Protein AF-A0A523S193-F1 (afdb_monomer)

Mean predicted aligned error: 14.22 Å

pLDDT: mean 71.28, std 22.74, range [23.67, 96.0]

Sequence (282 aa):
MEHDDAASRKSGSVEFESSCHGIPKDYIKRLSMLDVRAEGGNDIVIDEKSSVDTDSRPLLRVSVYGGKKKEVFESIERHIGVSEEAELYHTWVNVSAMKRLAFLFEGGVESAGGIIEIVCMFAVLVLLLALFAFWQLVIAIIVLIVMALFSGGAALKYLRGTFLSVPLDSVDLKAVAQLTKEQVTAGRFVNVAIDNAEKNIGPIALASSKATRLFKTGIHIALLTATLFLVLEVAFRFLAAQWAFDAMILLVFGWAFFFGIALMDGGVVLRYQLSKKLSNQT

Secondary structure (DSSP, 8-state):
------------PPP-----TT--HHHHHHTTS------SSS--------------PPEEEEEEES--HHHHHHHHHHHT---TT-EEEEESS-HHHHHHHHHHHHHHHTT--SHHHHHHHHHHHHHHHHHHHHIIIIIHHHHHHHHHHHHTTGGGGGG-EEEEEEEGGGS-HHHHHHHHHHHHHTT-EEEEEETT------HHHHHHHHHHHHHHHHHHHHHHHHHHHHHHHHHHHHHHSS----HHHHHHHHHHHHHHHHHHHHHHHHHHHHHHHHHTT-

Structure (mmCIF, N/CA/C/O backbone):
data_AF-A0A523S193-F1
#
_entry.id   AF-A0A523S193-F1
#
loop_
_atom_site.group_PDB
_atom_site.id
_atom_site.type_symbol
_atom_site.label_atom_id
_atom_site.label_alt_id
_atom_site.label_comp_id
_atom_site.label_asym_id
_atom_site.label_entity_id
_atom_site.label_seq_id
_atom_site.pdbx_PDB_ins_code
_atom_site.Cartn_x
_atom_site.Cartn_y
_atom_site.Cartn_z
_atom_site.occupancy
_atom_site.B_iso_or_equiv
_atom_site.auth_seq_id
_atom_site.auth_comp_id
_atom_site.auth_asym_id
_atom_site.auth_atom_id
_atom_site.pdbx_PDB_model_num
ATOM 1 N N . MET A 1 1 ? 12.856 -47.107 43.952 1.00 34.62 1 MET A N 1
ATOM 2 C CA . MET A 1 1 ? 14.208 -46.986 43.386 1.00 34.62 1 MET A CA 1
ATOM 3 C C . MET A 1 1 ? 13.994 -46.710 41.912 1.00 34.62 1 MET A C 1
ATOM 5 O O . MET A 1 1 ? 13.469 -47.585 41.241 1.00 34.62 1 MET A O 1
ATOM 9 N N . GLU A 1 2 ? 13.973 -45.438 41.498 1.00 28.05 2 GLU A N 1
ATOM 10 C CA . GLU A 1 2 ? 15.187 -44.682 41.081 1.00 28.05 2 GLU A CA 1
ATOM 11 C C . GLU A 1 2 ? 15.915 -45.465 39.972 1.00 28.05 2 GLU A C 1
ATOM 13 O O . GLU A 1 2 ? 16.247 -46.625 40.186 1.00 28.05 2 GLU A O 1
ATOM 18 N N . HIS A 1 3 ? 16.147 -44.966 38.758 1.00 29.36 3 HIS A N 1
ATOM 19 C CA . HIS A 1 3 ? 16.594 -43.632 38.361 1.00 29.36 3 HIS A CA 1
ATOM 20 C C . HIS A 1 3 ? 16.422 -43.437 36.834 1.00 29.36 3 HIS A C 1
ATOM 22 O O . HIS A 1 3 ? 16.586 -44.384 36.069 1.00 29.36 3 HIS A O 1
ATOM 28 N N . ASP A 1 4 ? 16.077 -42.207 36.456 1.00 29.27 4 ASP A N 1
ATOM 29 C CA . ASP A 1 4 ? 16.548 -41.344 35.357 1.00 29.27 4 ASP A CA 1
ATOM 30 C C . ASP A 1 4 ? 17.357 -41.834 34.125 1.00 29.27 4 ASP A C 1
ATOM 32 O O . ASP A 1 4 ? 18.303 -42.613 34.197 1.00 29.27 4 ASP A O 1
ATOM 36 N N . ASP A 1 5 ? 17.022 -41.130 33.031 1.00 32.41 5 ASP A N 1
ATOM 37 C CA . ASP A 1 5 ? 17.884 -40.467 32.035 1.00 32.41 5 ASP A CA 1
ATOM 38 C C . ASP A 1 5 ? 18.210 -41.071 30.644 1.00 32.41 5 ASP A C 1
ATOM 40 O O . ASP A 1 5 ? 19.027 -41.964 30.453 1.00 32.41 5 ASP A O 1
ATOM 44 N N . ALA A 1 6 ? 17.651 -40.350 29.657 1.00 28.92 6 ALA A N 1
ATOM 45 C CA . ALA A 1 6 ? 18.328 -39.698 28.528 1.00 28.92 6 ALA A CA 1
ATOM 46 C C . ALA A 1 6 ? 18.495 -40.400 27.156 1.00 28.92 6 ALA A C 1
ATOM 48 O O . ALA A 1 6 ? 19.238 -41.352 26.961 1.00 28.92 6 ALA A O 1
ATOM 49 N N . ALA A 1 7 ? 17.922 -39.690 26.168 1.00 28.92 7 ALA A N 1
ATOM 50 C CA . ALA A 1 7 ? 18.448 -39.390 24.829 1.00 28.92 7 ALA A CA 1
ATOM 51 C C . ALA A 1 7 ? 18.481 -40.489 23.743 1.00 28.92 7 ALA A C 1
ATOM 53 O O . ALA A 1 7 ? 19.288 -41.406 23.764 1.00 28.92 7 ALA A O 1
ATOM 54 N N . SER A 1 8 ? 17.769 -40.259 22.631 1.00 28.08 8 SER A N 1
ATOM 55 C CA . SER A 1 8 ? 18.388 -39.696 21.414 1.00 28.08 8 SER A CA 1
ATOM 56 C C . SER A 1 8 ? 17.402 -39.611 20.237 1.00 28.08 8 SER A C 1
ATOM 58 O O . SER A 1 8 ? 16.470 -40.394 20.088 1.00 28.08 8 SER A O 1
ATOM 60 N N . ARG A 1 9 ? 17.639 -38.593 19.411 1.00 26.50 9 ARG A N 1
ATOM 61 C CA . ARG A 1 9 ? 16.871 -38.087 18.269 1.00 26.50 9 ARG A CA 1
ATOM 62 C C . ARG A 1 9 ? 16.926 -39.022 17.055 1.00 26.50 9 ARG A C 1
ATOM 64 O O . ARG A 1 9 ? 17.962 -39.626 16.808 1.00 26.50 9 ARG A O 1
ATOM 71 N N . LYS A 1 10 ? 15.905 -38.944 16.192 1.00 27.25 10 LYS A N 1
ATOM 72 C CA . LYS A 1 10 ? 16.061 -38.839 14.722 1.00 27.25 10 LYS A CA 1
ATOM 73 C C . LYS A 1 10 ? 14.775 -38.274 14.100 1.00 27.25 10 LYS A C 1
ATOM 75 O O . LYS A 1 10 ? 13.876 -39.005 13.709 1.00 27.25 10 LYS A O 1
ATOM 80 N N . SER A 1 11 ? 14.700 -36.943 14.048 1.00 27.03 11 SER A N 1
ATOM 81 C CA . SER A 1 11 ? 13.805 -36.217 13.143 1.00 27.03 11 SER A CA 1
ATOM 82 C C . SER A 1 11 ? 14.542 -36.074 11.814 1.00 27.03 11 SER A C 1
ATOM 84 O O . SER A 1 11 ? 15.623 -35.487 11.774 1.00 27.03 11 SER A O 1
ATOM 86 N N . GLY A 1 12 ? 14.009 -36.689 10.760 1.00 24.31 12 GLY A N 1
ATOM 87 C CA . GLY A 1 12 ? 14.510 -36.532 9.401 1.00 24.31 12 GLY A CA 1
ATOM 88 C C . GLY A 1 12 ? 14.032 -35.204 8.828 1.00 24.31 12 GLY A C 1
ATOM 89 O O . GLY A 1 12 ? 12.859 -35.060 8.495 1.00 24.31 12 GLY A O 1
ATOM 90 N N . SER A 1 13 ? 14.938 -34.236 8.713 1.00 26.22 13 SER A N 1
ATOM 91 C CA . SER A 1 13 ? 14.739 -33.036 7.906 1.00 26.22 13 SER A CA 1
ATOM 92 C C . SER A 1 13 ? 15.082 -33.350 6.452 1.00 26.22 13 SER A C 1
ATOM 94 O O . SER A 1 13 ? 16.221 -33.694 6.142 1.00 26.22 13 SER A O 1
ATOM 96 N N . VAL A 1 14 ? 14.088 -33.230 5.576 1.00 26.81 14 VAL A N 1
ATOM 97 C CA . VAL A 1 14 ? 14.254 -33.235 4.120 1.00 26.81 14 VAL A CA 1
ATOM 98 C C . VAL A 1 14 ? 14.981 -31.948 3.721 1.00 26.81 14 VAL A C 1
ATOM 100 O O . VAL A 1 14 ? 14.470 -30.852 3.949 1.00 26.81 14 VAL A O 1
ATOM 103 N N . GLU A 1 15 ? 16.180 -32.081 3.157 1.00 25.17 15 GLU A N 1
ATOM 104 C CA . GLU A 1 15 ? 16.911 -30.984 2.522 1.00 25.17 15 GLU A CA 1
ATOM 105 C C . GLU A 1 15 ? 16.245 -30.624 1.188 1.00 25.17 15 GLU A C 1
ATOM 107 O O . GLU A 1 15 ? 16.171 -31.438 0.271 1.00 25.17 15 GLU A O 1
ATOM 112 N N . PHE A 1 16 ? 15.762 -29.385 1.076 1.00 26.67 16 PHE A N 1
ATOM 113 C CA . PHE A 1 16 ? 15.512 -28.739 -0.209 1.00 26.67 16 PHE A CA 1
ATOM 114 C C . PHE A 1 16 ? 16.778 -27.959 -0.583 1.00 26.67 16 PHE A C 1
ATOM 116 O O . PHE A 1 16 ? 17.042 -26.879 -0.046 1.00 26.67 16 PHE A O 1
ATOM 123 N N . GLU A 1 17 ? 17.578 -28.514 -1.493 1.00 24.36 17 GLU A N 1
ATOM 124 C CA . GLU A 1 17 ? 18.637 -27.776 -2.178 1.00 24.36 17 GLU A CA 1
ATOM 125 C C . GLU A 1 17 ? 18.007 -26.743 -3.123 1.00 24.36 17 GLU A C 1
ATOM 127 O O . GLU A 1 17 ? 17.528 -27.056 -4.209 1.00 24.36 17 GLU A O 1
ATOM 132 N N . SER A 1 18 ? 18.014 -25.479 -2.700 1.00 30.05 18 SER A N 1
ATOM 133 C CA . SER A 1 18 ? 17.870 -24.327 -3.589 1.00 30.05 18 SER A CA 1
ATOM 134 C C . SER A 1 18 ? 19.266 -23.777 -3.858 1.00 30.05 18 SER A C 1
ATOM 136 O O . SER A 1 18 ? 19.832 -23.048 -3.041 1.00 30.05 18 SER A O 1
ATOM 138 N N . SER A 1 19 ? 19.813 -24.149 -5.012 1.00 25.73 19 SER A N 1
ATOM 139 C CA . SER A 1 19 ? 21.067 -23.643 -5.563 1.00 25.73 19 SER A CA 1
ATOM 140 C C . SER A 1 19 ? 20.970 -22.142 -5.873 1.00 25.73 19 SER A C 1
ATOM 142 O O . SER A 1 19 ? 20.662 -21.742 -6.992 1.00 25.73 19 SER A O 1
ATOM 144 N N . CYS A 1 20 ? 21.282 -21.310 -4.879 1.00 28.81 20 CYS A N 1
ATOM 145 C CA . CYS A 1 20 ? 21.776 -19.949 -5.071 1.00 28.81 20 CYS A CA 1
ATOM 146 C C . CYS A 1 20 ? 23.191 -19.901 -4.487 1.00 28.81 20 CYS A C 1
ATOM 148 O O . CYS A 1 20 ? 23.378 -19.745 -3.280 1.00 28.81 20 CYS A O 1
ATOM 150 N N . HIS A 1 21 ? 24.196 -20.100 -5.339 1.00 29.50 21 HIS A N 1
ATOM 151 C CA . HIS A 1 21 ? 25.590 -19.878 -4.976 1.00 29.50 21 HIS A CA 1
ATOM 152 C C . HIS A 1 21 ? 25.809 -18.403 -4.615 1.00 29.50 21 HIS A C 1
ATOM 154 O O . HIS A 1 21 ? 25.519 -17.521 -5.418 1.00 29.50 21 HIS A O 1
ATOM 160 N N . GLY A 1 22 ? 26.345 -18.154 -3.416 1.00 33.47 22 GLY A N 1
ATOM 161 C CA . GLY A 1 22 ? 27.041 -16.903 -3.098 1.00 33.47 22 GLY A CA 1
ATOM 162 C C . GLY A 1 22 ? 26.554 -16.094 -1.895 1.00 33.47 22 GLY A C 1
ATOM 163 O O . GLY A 1 22 ? 27.242 -15.150 -1.532 1.00 33.47 22 GLY A O 1
ATOM 164 N N . ILE A 1 23 ? 25.441 -16.435 -1.234 1.00 34.81 23 ILE A N 1
ATOM 165 C CA . ILE A 1 23 ? 25.028 -15.730 -0.004 1.00 34.81 23 ILE A CA 1
ATOM 166 C C . ILE A 1 23 ? 25.260 -16.653 1.201 1.00 34.81 23 ILE A C 1
ATOM 168 O O . ILE A 1 23 ? 24.613 -17.702 1.280 1.00 34.81 23 ILE A O 1
ATOM 172 N N . PRO A 1 24 ? 26.160 -16.309 2.145 1.00 34.09 24 PRO A N 1
ATOM 173 C CA . PRO A 1 24 ? 26.334 -17.078 3.373 1.00 34.09 24 PRO A CA 1
ATOM 174 C C . PRO A 1 24 ? 24.986 -17.224 4.088 1.00 34.09 24 PRO A C 1
ATOM 176 O O . PRO A 1 24 ? 24.277 -16.237 4.284 1.00 34.09 24 PRO A O 1
ATOM 179 N N . LYS A 1 25 ? 24.611 -18.442 4.503 1.00 34.28 25 LYS A N 1
ATOM 180 C CA . LYS A 1 25 ? 23.336 -18.691 5.212 1.00 34.28 25 LYS A CA 1
ATOM 181 C C . LYS A 1 25 ? 23.195 -17.833 6.486 1.00 34.28 25 LYS A C 1
ATOM 183 O O . LYS A 1 25 ? 22.079 -17.490 6.875 1.00 34.28 25 LYS A O 1
ATOM 188 N N . ASP A 1 26 ? 24.315 -17.398 7.063 1.00 37.72 26 ASP A N 1
ATOM 189 C CA . ASP A 1 26 ? 24.371 -16.480 8.205 1.00 37.72 26 ASP A CA 1
ATOM 190 C C . ASP A 1 26 ? 23.947 -15.040 7.869 1.00 37.72 26 ASP A C 1
ATOM 192 O O . ASP A 1 26 ? 23.417 -14.340 8.732 1.00 37.72 26 ASP A O 1
ATOM 196 N N . TYR A 1 27 ? 24.089 -14.605 6.613 1.00 35.22 27 TYR A N 1
ATOM 197 C CA . TYR A 1 27 ? 23.687 -13.269 6.158 1.00 35.22 27 TYR A CA 1
ATOM 198 C C . TYR A 1 27 ? 22.159 -13.129 6.090 1.00 35.22 27 TYR A C 1
ATOM 200 O O . TYR A 1 27 ? 21.601 -12.130 6.538 1.00 35.22 27 TYR A O 1
ATOM 208 N N . ILE A 1 28 ? 21.458 -14.168 5.619 1.00 36.84 28 ILE A N 1
ATOM 209 C CA . ILE A 1 28 ? 19.982 -14.207 5.593 1.00 36.84 28 ILE A CA 1
ATOM 210 C C . ILE A 1 28 ? 19.411 -14.257 7.017 1.00 36.84 28 ILE A C 1
ATOM 212 O O . ILE A 1 28 ? 18.377 -13.649 7.293 1.00 36.84 28 ILE A O 1
ATOM 216 N N . LYS A 1 29 ? 20.113 -14.917 7.946 1.00 30.77 29 LYS A N 1
ATOM 217 C CA . LYS A 1 29 ? 19.724 -14.966 9.360 1.00 30.77 29 LYS A CA 1
ATOM 218 C C . LYS A 1 29 ? 19.912 -13.605 10.048 1.00 30.77 29 LYS A C 1
ATOM 220 O O . LYS A 1 29 ? 18.989 -13.151 10.721 1.00 30.77 29 LYS A O 1
ATOM 225 N N . ARG A 1 30 ? 21.021 -12.895 9.789 1.00 35.91 30 ARG A N 1
ATOM 226 C CA . ARG A 1 30 ? 21.251 -11.512 10.267 1.00 35.91 30 ARG A CA 1
ATOM 227 C C . ARG A 1 30 ? 20.256 -10.497 9.688 1.00 35.91 30 ARG A C 1
ATOM 229 O O . ARG A 1 30 ? 19.792 -9.627 10.416 1.00 35.91 30 ARG A O 1
ATOM 236 N N . LEU A 1 31 ? 19.841 -10.664 8.429 1.00 33.44 31 LEU A N 1
ATOM 237 C CA . LEU A 1 31 ? 18.823 -9.830 7.761 1.00 33.44 31 LEU A CA 1
ATOM 238 C C . LEU A 1 31 ? 17.428 -9.892 8.413 1.00 33.44 31 LEU A C 1
ATOM 240 O O . LEU A 1 31 ? 16.591 -9.031 8.147 1.00 33.44 31 LEU A O 1
ATOM 244 N N . SER A 1 32 ? 17.169 -10.903 9.247 1.00 35.09 32 SER A N 1
ATOM 245 C CA . SER A 1 32 ? 15.909 -11.063 9.983 1.00 35.09 32 SER A CA 1
ATOM 246 C C . SER A 1 32 ? 15.965 -10.588 11.442 1.00 35.09 32 SER A C 1
ATOM 248 O O . SER A 1 32 ? 14.942 -10.636 12.116 1.00 35.09 32 SER A O 1
ATOM 250 N N . MET A 1 33 ? 17.133 -10.140 11.923 1.00 31.94 33 MET A N 1
ATOM 251 C CA . MET A 1 33 ? 17.433 -9.960 13.354 1.00 31.94 33 MET A CA 1
ATOM 252 C C . MET A 1 33 ? 17.774 -8.523 13.783 1.00 31.94 33 MET A C 1
ATOM 254 O O . MET A 1 33 ? 18.133 -8.322 14.936 1.00 31.94 33 MET A O 1
ATOM 258 N N . LEU A 1 34 ? 17.685 -7.523 12.902 1.00 32.28 34 LEU A N 1
ATOM 259 C CA . LEU A 1 34 ? 18.120 -6.158 13.222 1.00 32.28 34 LEU A CA 1
ATOM 260 C C . LEU A 1 34 ? 16.981 -5.150 13.049 1.00 32.28 34 LEU A C 1
ATOM 262 O O . LEU A 1 34 ? 16.603 -4.814 11.922 1.00 32.28 34 LEU A O 1
ATOM 266 N N . ASP A 1 35 ? 16.467 -4.655 14.178 1.00 30.39 35 ASP A N 1
ATOM 267 C CA . ASP A 1 35 ? 15.692 -3.418 14.233 1.00 30.39 35 ASP A CA 1
ATOM 268 C C . ASP A 1 35 ? 16.635 -2.239 14.500 1.00 30.39 35 ASP A C 1
ATOM 270 O O . ASP A 1 35 ? 17.550 -2.316 15.316 1.00 30.39 35 ASP A O 1
ATOM 274 N N . VAL A 1 36 ? 16.451 -1.155 13.746 1.00 34.16 36 VAL A N 1
ATOM 275 C CA . VAL A 1 36 ? 17.284 0.056 13.840 1.00 34.16 36 VAL A CA 1
ATOM 276 C C . VAL A 1 36 ? 16.374 1.274 13.861 1.00 34.16 36 VAL A C 1
ATOM 278 O O . VAL A 1 36 ? 15.605 1.521 12.920 1.00 34.16 36 VAL A O 1
ATOM 281 N N . ARG A 1 37 ? 16.476 2.018 14.959 1.00 29.34 37 ARG A N 1
ATOM 282 C CA . ARG A 1 37 ? 15.767 3.257 15.279 1.00 29.34 37 ARG A CA 1
ATOM 283 C C . ARG A 1 37 ? 16.360 4.420 14.479 1.00 29.34 37 ARG A C 1
ATOM 285 O O . ARG A 1 37 ? 17.572 4.573 14.410 1.00 29.34 37 ARG A O 1
ATOM 292 N N . ALA A 1 38 ? 15.503 5.240 13.873 1.00 24.56 38 ALA A N 1
ATOM 293 C CA . ALA A 1 38 ? 15.895 6.528 13.307 1.00 24.56 38 ALA A CA 1
ATOM 294 C C . ALA A 1 38 ? 15.475 7.617 14.298 1.00 24.56 38 ALA A C 1
ATOM 296 O O . ALA A 1 38 ? 14.291 7.956 14.374 1.00 24.56 38 ALA A O 1
ATOM 297 N N . GLU A 1 39 ? 16.418 8.120 15.092 1.00 26.17 39 GLU A N 1
ATOM 298 C CA . GLU A 1 39 ? 16.194 9.329 15.882 1.00 26.17 39 GLU A CA 1
ATOM 299 C C . GLU A 1 39 ? 16.388 10.562 14.998 1.00 26.17 39 GLU A C 1
ATOM 301 O O . GLU A 1 39 ? 17.269 10.616 14.144 1.00 26.17 39 GLU A O 1
ATOM 306 N N . GLY A 1 40 ? 15.493 11.538 15.147 1.00 32.31 40 GLY A N 1
ATOM 307 C CA . GLY A 1 40 ? 15.578 12.795 14.420 1.00 32.31 40 GLY A CA 1
ATOM 308 C C . GLY A 1 40 ? 16.783 13.605 14.890 1.00 32.31 40 GLY A C 1
ATOM 309 O O . GLY A 1 40 ? 16.856 13.982 16.052 1.00 32.31 40 GLY A O 1
ATOM 310 N N . GLY A 1 41 ? 17.688 13.901 13.966 1.00 24.33 41 GLY A N 1
ATOM 311 C CA . GLY A 1 41 ? 18.919 14.651 14.202 1.00 24.33 41 GLY A CA 1
ATOM 312 C C . GLY A 1 41 ? 19.963 14.163 13.207 1.00 24.33 41 GLY A C 1
ATOM 313 O O . GLY A 1 41 ? 19.998 12.981 12.898 1.00 24.33 41 GLY A O 1
ATOM 314 N N . ASN A 1 42 ? 20.737 15.064 12.616 1.00 30.58 42 ASN A N 1
ATOM 315 C CA . ASN A 1 42 ? 21.513 14.806 11.401 1.00 30.58 42 ASN A CA 1
ATOM 316 C C . ASN A 1 42 ? 22.803 13.984 11.619 1.00 30.58 42 ASN A C 1
ATOM 318 O O . ASN A 1 42 ? 23.755 14.173 10.872 1.00 30.58 42 ASN A O 1
ATOM 322 N N . ASP A 1 43 ? 22.818 13.066 12.588 1.00 23.69 43 ASP A N 1
ATOM 323 C CA . ASP A 1 43 ? 23.975 12.247 12.948 1.00 23.69 43 ASP A CA 1
ATOM 324 C C . ASP A 1 43 ? 23.551 10.778 13.111 1.00 23.69 43 ASP A C 1
ATOM 326 O O . ASP A 1 43 ? 22.774 10.423 13.998 1.00 23.69 43 ASP A O 1
ATOM 330 N N . ILE A 1 44 ? 24.061 9.904 12.236 1.00 29.44 44 ILE A N 1
ATOM 331 C CA . ILE A 1 44 ? 23.965 8.449 12.403 1.00 29.44 44 ILE A CA 1
ATOM 332 C C . ILE A 1 44 ? 25.082 8.051 13.368 1.00 29.44 44 ILE A C 1
ATOM 334 O O . ILE A 1 44 ? 26.223 7.844 12.958 1.00 29.44 44 ILE A O 1
ATOM 338 N N . VAL A 1 45 ? 24.761 7.968 14.657 1.00 23.67 45 VAL A N 1
ATOM 339 C CA . VAL A 1 45 ? 25.620 7.304 15.641 1.00 23.67 45 VAL A CA 1
ATOM 340 C C . VAL A 1 45 ? 25.218 5.832 15.670 1.00 23.67 45 VAL A C 1
ATOM 342 O O . VAL A 1 45 ? 24.111 5.491 16.082 1.00 23.67 45 VAL A O 1
ATOM 345 N N . ILE A 1 46 ? 26.104 4.961 15.185 1.00 30.53 46 ILE A N 1
ATOM 346 C CA . ILE A 1 46 ? 25.986 3.511 15.360 1.00 30.53 46 ILE A CA 1
ATOM 347 C C . ILE A 1 46 ? 26.396 3.228 16.805 1.00 30.53 46 ILE A C 1
ATOM 349 O O . ILE A 1 46 ? 27.582 3.109 17.105 1.00 30.53 46 ILE A O 1
ATOM 353 N N . ASP A 1 47 ? 25.424 3.202 17.715 1.00 25.31 47 ASP A N 1
ATOM 354 C CA . ASP A 1 47 ? 25.673 2.747 19.079 1.00 25.31 47 ASP A CA 1
ATOM 355 C C . ASP A 1 47 ? 25.625 1.215 19.095 1.00 25.31 47 ASP A C 1
ATOM 357 O O . ASP A 1 47 ? 24.565 0.587 19.038 1.00 25.31 47 ASP A O 1
ATOM 361 N N . GLU A 1 48 ? 26.805 0.602 19.117 1.00 32.28 48 GLU A N 1
ATOM 362 C CA . GLU A 1 48 ? 27.015 -0.845 19.172 1.00 32.28 48 GLU A CA 1
ATOM 363 C C . GLU A 1 48 ? 26.776 -1.388 20.596 1.00 32.28 48 GLU A C 1
ATOM 365 O O . GLU A 1 48 ? 27.559 -2.174 21.122 1.00 32.28 48 GLU A O 1
ATOM 370 N N . LYS A 1 49 ? 25.696 -0.951 21.258 1.00 31.00 49 LYS A N 1
ATOM 371 C CA . LYS A 1 49 ? 25.198 -1.515 22.521 1.00 31.00 49 LYS A CA 1
ATOM 372 C C . LYS A 1 49 ? 23.684 -1.351 22.647 1.00 31.00 49 LYS A C 1
ATOM 374 O O . LYS A 1 49 ? 23.186 -0.545 23.422 1.00 31.00 49 LYS A O 1
ATOM 379 N N . SER A 1 50 ? 22.941 -2.228 21.986 1.00 30.72 50 SER A N 1
ATOM 380 C CA . SER A 1 50 ? 21.713 -2.738 22.592 1.00 30.72 50 SER A CA 1
ATOM 381 C C . SER A 1 50 ? 21.747 -4.250 22.502 1.00 30.72 50 SER A C 1
ATOM 383 O O . SER A 1 50 ? 21.861 -4.834 21.426 1.00 30.72 50 SER A O 1
ATOM 385 N N . SER A 1 51 ? 21.783 -4.858 23.680 1.00 32.97 51 SER A N 1
ATOM 386 C CA . SER A 1 51 ? 21.776 -6.287 23.926 1.00 32.97 51 SER A CA 1
ATOM 387 C C . SER A 1 51 ? 20.796 -7.008 23.008 1.00 32.97 51 SER A C 1
ATOM 389 O O . SER A 1 51 ? 19.585 -6.820 23.096 1.00 32.97 51 SER A O 1
ATOM 391 N N . VAL A 1 52 ? 21.350 -7.903 22.193 1.00 37.59 52 VAL A N 1
ATOM 392 C CA . VAL A 1 52 ? 20.696 -9.157 21.839 1.00 37.59 52 VAL A CA 1
ATOM 393 C C . VAL A 1 52 ? 20.273 -9.800 23.155 1.00 37.59 52 VAL A C 1
ATOM 395 O O . VAL A 1 52 ? 21.092 -10.436 23.817 1.00 37.59 52 VAL A O 1
ATOM 398 N N . ASP A 1 53 ? 19.017 -9.616 23.548 1.00 33.53 53 ASP A N 1
ATOM 399 C CA . ASP A 1 53 ? 18.349 -10.717 24.204 1.00 33.53 53 ASP A CA 1
ATOM 400 C C . ASP A 1 53 ? 17.697 -11.546 23.112 1.00 33.53 53 ASP A C 1
ATOM 402 O O . ASP A 1 53 ? 16.981 -11.059 22.233 1.00 33.53 53 ASP A O 1
ATOM 406 N N . THR A 1 54 ? 17.997 -12.830 23.161 1.00 36.41 54 THR A N 1
ATOM 407 C CA . THR A 1 54 ? 17.340 -13.844 22.351 1.00 36.41 54 THR A CA 1
ATOM 408 C C . THR A 1 54 ? 15.997 -14.116 23.014 1.00 36.41 54 THR A C 1
ATOM 410 O O . THR A 1 54 ? 15.691 -15.249 23.368 1.00 36.41 54 THR A O 1
ATOM 413 N N . ASP A 1 55 ? 15.212 -13.068 23.250 1.00 41.91 55 ASP A N 1
ATOM 414 C CA . ASP A 1 55 ? 13.935 -13.205 23.906 1.00 41.91 55 ASP A CA 1
ATOM 415 C C . ASP A 1 55 ? 12.923 -13.512 22.815 1.00 41.91 55 ASP A C 1
ATOM 417 O O . ASP A 1 55 ? 12.468 -12.660 22.054 1.00 41.91 55 ASP A O 1
ATOM 421 N N . SER A 1 56 ? 12.618 -14.795 22.698 1.00 53.16 56 SER A N 1
ATOM 422 C CA . SER A 1 56 ? 11.551 -15.379 21.893 1.00 53.16 56 SER A CA 1
ATOM 423 C C . SER A 1 56 ? 10.156 -14.911 22.344 1.00 53.16 56 SER A C 1
ATOM 425 O O . SER A 1 56 ? 9.221 -15.710 22.415 1.00 53.16 56 SER A O 1
ATOM 427 N N . ARG A 1 57 ? 10.003 -13.631 22.693 1.00 58.53 57 ARG A N 1
ATOM 428 C CA . ARG A 1 57 ? 8.736 -13.033 23.088 1.00 58.53 57 ARG A CA 1
ATOM 429 C C . ARG A 1 57 ? 7.988 -12.605 21.833 1.00 58.53 57 ARG A C 1
ATOM 431 O O . ARG A 1 57 ? 8.539 -11.900 20.986 1.00 58.53 57 ARG A O 1
ATOM 438 N N . PRO A 1 58 ? 6.734 -13.044 21.667 1.00 69.06 58 PRO A N 1
ATOM 439 C CA . PRO A 1 58 ? 5.934 -12.642 20.524 1.00 69.06 58 PRO A CA 1
ATOM 440 C C . PRO A 1 58 ? 5.724 -11.122 20.547 1.00 69.06 58 PRO A C 1
ATOM 442 O O . PRO A 1 58 ? 5.364 -10.551 21.575 1.00 69.06 58 PRO A O 1
ATOM 445 N N . LEU A 1 59 ? 5.931 -10.467 19.405 1.00 75.94 59 LEU A N 1
ATOM 446 C CA . LEU A 1 59 ? 5.695 -9.032 19.236 1.00 75.94 59 LEU A CA 1
ATOM 447 C C . LEU A 1 59 ? 4.278 -8.791 18.714 1.00 75.94 59 LEU A C 1
ATOM 449 O O . LEU A 1 59 ? 3.818 -9.454 17.781 1.00 75.94 59 LEU A O 1
ATOM 453 N N . LEU A 1 60 ? 3.595 -7.806 19.286 1.00 79.69 60 LEU A N 1
ATOM 454 C CA . LEU A 1 60 ? 2.347 -7.260 18.777 1.00 79.69 60 LEU A CA 1
ATOM 455 C C . LEU A 1 60 ? 2.654 -6.076 17.856 1.00 79.69 60 LEU A C 1
ATOM 457 O O . LEU A 1 60 ? 3.196 -5.061 18.287 1.00 79.69 60 LEU A O 1
ATOM 461 N N . ARG A 1 61 ? 2.239 -6.177 16.593 1.00 82.19 61 ARG A N 1
ATOM 462 C CA . ARG A 1 61 ? 2.315 -5.097 15.606 1.00 82.19 61 ARG A CA 1
ATOM 463 C C . ARG A 1 61 ? 0.935 -4.504 15.368 1.00 82.19 61 ARG A C 1
ATOM 465 O O . ARG A 1 61 ? 0.027 -5.189 14.893 1.00 82.19 61 ARG A O 1
ATOM 472 N N . VAL A 1 62 ? 0.788 -3.209 15.621 1.00 82.25 62 VAL A N 1
ATOM 473 C CA . VAL A 1 62 ? -0.412 -2.430 15.300 1.00 82.25 62 VAL A CA 1
ATOM 474 C C . VAL A 1 62 ? -0.056 -1.397 14.237 1.00 82.25 62 VAL A C 1
ATOM 476 O O . VAL A 1 62 ? 0.833 -0.575 14.412 1.00 82.25 62 VAL A O 1
ATOM 479 N N . SER A 1 63 ? -0.748 -1.430 13.103 1.00 84.75 63 SER A N 1
ATOM 480 C CA . SER A 1 63 ? -0.595 -0.452 12.022 1.00 84.75 63 SER A CA 1
ATOM 481 C C . SER A 1 63 ? -1.904 0.295 11.814 1.00 84.75 63 SER A C 1
ATOM 483 O O . SER A 1 63 ? -2.926 -0.330 11.538 1.00 84.75 63 SER A O 1
ATOM 485 N N . VAL A 1 64 ? -1.874 1.621 11.902 1.00 85.00 64 VAL A N 1
ATOM 486 C CA . VAL A 1 64 ? -3.030 2.505 11.717 1.00 85.00 64 VAL A CA 1
ATOM 487 C C . VAL A 1 64 ? -2.808 3.389 10.493 1.00 85.00 64 VAL A C 1
ATOM 489 O O . VAL A 1 64 ? -1.827 4.126 10.434 1.00 85.00 64 VAL A O 1
ATOM 492 N N . TYR A 1 65 ? -3.738 3.363 9.537 1.00 85.88 65 TYR A N 1
ATOM 493 C CA . TYR A 1 65 ? -3.693 4.181 8.322 1.00 85.88 65 TYR A CA 1
ATOM 494 C C . TYR A 1 65 ? -4.789 5.251 8.293 1.00 85.88 65 TYR A C 1
ATOM 496 O O . TYR A 1 65 ? -5.945 4.996 8.649 1.00 85.88 65 TYR A O 1
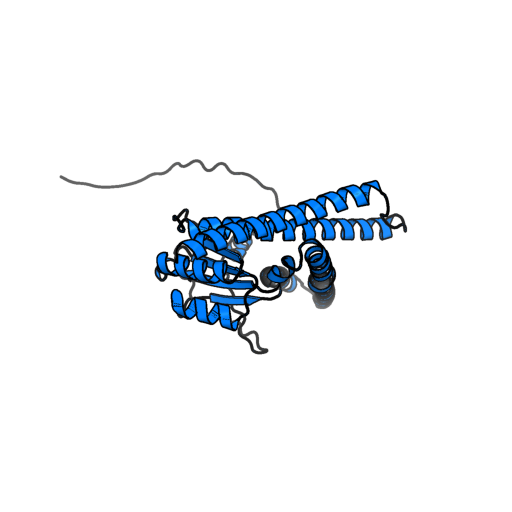ATOM 504 N N . GLY A 1 66 ? -4.434 6.439 7.800 1.00 82.06 66 GLY A N 1
ATOM 505 C CA . GLY A 1 66 ? -5.343 7.561 7.549 1.00 82.06 66 GLY A CA 1
ATOM 506 C C . GLY A 1 66 ? -5.566 8.510 8.730 1.00 82.06 66 GLY A C 1
ATOM 507 O O . GLY A 1 66 ? -6.363 9.437 8.606 1.00 82.06 66 GLY A O 1
ATOM 508 N N . GLY A 1 67 ? -4.888 8.302 9.862 1.00 79.50 67 GLY A N 1
ATOM 509 C CA . GLY A 1 67 ? -4.930 9.202 11.021 1.00 79.50 67 GLY A CA 1
ATOM 510 C C . GLY A 1 67 ? -3.820 10.258 10.997 1.00 79.50 67 GLY A C 1
ATOM 511 O O . GLY A 1 67 ? -2.781 10.059 10.369 1.00 79.50 67 GLY A O 1
ATOM 512 N N . LYS A 1 68 ? -4.022 11.392 11.685 1.00 78.00 68 LYS A N 1
ATOM 513 C CA . LYS A 1 68 ? -2.924 12.334 11.960 1.00 78.00 68 LYS A CA 1
ATOM 514 C C . LYS A 1 68 ? -2.026 11.754 13.050 1.00 78.00 68 LYS A C 1
ATOM 516 O O . LYS A 1 68 ? -2.551 11.198 14.011 1.00 78.00 68 LYS A O 1
ATOM 521 N N . LYS A 1 69 ? -0.707 11.973 12.948 1.00 73.75 69 LYS A N 1
ATOM 522 C CA . LYS A 1 69 ? 0.286 11.528 13.943 1.00 73.75 69 LYS A CA 1
ATOM 523 C C . LYS A 1 69 ? -0.191 11.770 15.375 1.00 73.75 69 LYS A C 1
ATOM 525 O O . LYS A 1 69 ? -0.377 10.820 16.117 1.00 73.75 69 LYS A O 1
ATOM 530 N N . LYS A 1 70 ? -0.474 13.026 15.722 1.00 76.94 70 LYS A N 1
ATOM 531 C CA . LYS A 1 70 ? -0.854 13.423 17.083 1.00 76.94 70 LYS A CA 1
ATOM 532 C C . LYS A 1 70 ? -2.086 12.668 17.609 1.00 76.94 70 LYS A C 1
ATOM 534 O O . LYS A 1 70 ? -2.024 12.088 18.679 1.00 76.94 70 LYS A O 1
ATOM 539 N N . GLU A 1 71 ? -3.152 12.582 16.813 1.00 80.12 71 GLU A N 1
ATOM 540 C CA . GLU A 1 71 ? -4.410 11.922 17.208 1.00 80.12 71 GLU A CA 1
ATOM 541 C C . GLU A 1 71 ? -4.256 10.402 17.402 1.00 80.12 71 GLU A C 1
ATOM 543 O O . GLU A 1 71 ? -4.934 9.798 18.233 1.00 80.12 71 GLU A O 1
ATOM 548 N N . VAL A 1 72 ? -3.404 9.758 16.597 1.00 77.81 72 VAL A N 1
ATOM 549 C CA . VAL A 1 72 ? -3.142 8.317 16.717 1.00 77.81 72 VAL A CA 1
ATOM 550 C C . VAL A 1 72 ? -2.213 8.044 17.897 1.00 77.81 72 VAL A C 1
ATOM 552 O O . VAL A 1 72 ? -2.484 7.126 18.661 1.00 77.81 72 VAL A O 1
ATOM 555 N N . PHE A 1 73 ? -1.180 8.867 18.085 1.00 79.25 73 PHE A N 1
ATOM 556 C CA . PHE A 1 73 ? -0.255 8.771 19.217 1.00 79.25 73 PHE A CA 1
ATOM 557 C C . PHE A 1 73 ? -0.989 8.946 20.551 1.00 79.25 73 PHE A C 1
ATOM 559 O O . PHE A 1 73 ? -0.891 8.073 21.401 1.00 79.25 73 PHE A O 1
ATOM 566 N N . GLU A 1 74 ? -1.813 9.989 20.693 1.00 81.62 74 GLU A N 1
ATOM 567 C CA . GLU A 1 74 ? -2.615 10.221 21.906 1.00 81.62 74 GLU A CA 1
ATOM 568 C C . GLU A 1 74 ? -3.597 9.072 22.189 1.00 81.62 74 GLU A C 1
ATOM 570 O O . GLU A 1 74 ? -3.923 8.779 23.335 1.00 81.62 74 GLU A O 1
ATOM 575 N N . SER A 1 75 ? -4.123 8.412 21.154 1.00 78.38 75 SER A N 1
ATOM 576 C CA . SER A 1 75 ? -5.007 7.251 21.327 1.00 78.38 75 SER A CA 1
ATOM 577 C C . SER A 1 75 ? -4.232 5.990 21.725 1.00 78.38 75 SER A C 1
ATOM 579 O O . SER A 1 75 ? -4.708 5.241 22.577 1.00 78.38 75 SER A O 1
ATOM 581 N N . ILE A 1 76 ? -3.031 5.782 21.174 1.00 79.31 76 ILE A N 1
ATOM 582 C CA . ILE A 1 76 ? -2.128 4.691 21.569 1.00 79.31 76 ILE A CA 1
ATOM 583 C C . ILE A 1 76 ? -1.694 4.866 23.027 1.00 79.31 76 ILE A C 1
ATOM 585 O O . ILE A 1 76 ? -1.822 3.930 23.809 1.00 79.31 76 ILE A O 1
ATOM 589 N N . GLU A 1 77 ? -1.258 6.066 23.406 1.00 79.50 77 GLU A N 1
ATOM 590 C CA . GLU A 1 77 ? -0.831 6.391 24.769 1.00 79.50 77 GLU A CA 1
ATOM 591 C C . GLU A 1 77 ? -1.961 6.177 25.784 1.00 79.50 77 GLU A C 1
ATOM 593 O O . GLU A 1 77 ? -1.744 5.556 26.820 1.00 79.50 77 GLU A O 1
ATOM 598 N N . ARG A 1 78 ? -3.195 6.583 25.448 1.00 79.94 78 ARG A N 1
ATOM 599 C CA . ARG A 1 78 ? -4.373 6.382 26.309 1.00 79.94 78 ARG A CA 1
ATOM 600 C C . ARG A 1 78 ? -4.747 4.917 26.550 1.00 79.94 78 ARG A C 1
ATOM 602 O O . ARG A 1 78 ? -5.342 4.633 27.585 1.00 79.94 78 ARG A O 1
ATOM 609 N N . HIS A 1 79 ? -4.485 4.016 25.601 1.00 78.06 79 HIS A N 1
ATOM 610 C CA . HIS A 1 79 ? -4.975 2.631 25.675 1.00 78.06 79 HIS A CA 1
ATOM 611 C C . HIS A 1 79 ? -3.878 1.616 25.981 1.00 78.06 79 HIS A C 1
ATOM 613 O O . HIS A 1 79 ? -4.088 0.725 26.793 1.00 78.06 79 HIS A O 1
ATOM 619 N N . ILE A 1 80 ? -2.736 1.714 25.309 1.00 72.38 80 ILE A N 1
ATOM 620 C CA . ILE A 1 80 ? -1.650 0.732 25.407 1.00 72.38 80 ILE A CA 1
ATOM 621 C C . ILE A 1 80 ? -0.562 1.219 26.372 1.00 72.38 80 ILE A C 1
ATOM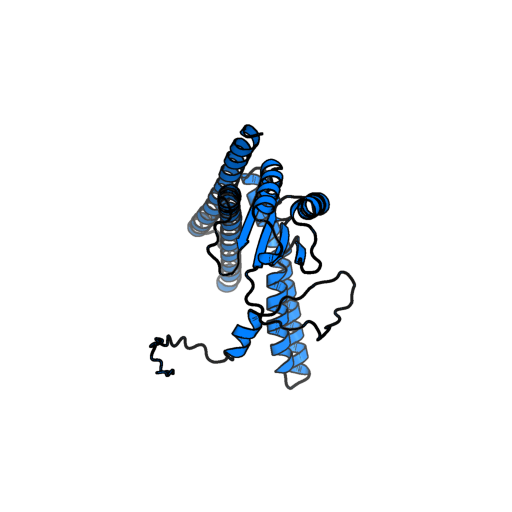 623 O O . ILE A 1 80 ? 0.122 0.400 26.976 1.00 72.38 80 ILE A O 1
ATOM 627 N N . GLY A 1 81 ? -0.440 2.537 26.564 1.00 64.12 81 GLY A N 1
ATOM 628 C CA . GLY A 1 81 ? 0.699 3.134 27.252 1.00 64.12 81 GLY A CA 1
ATOM 629 C C . GLY A 1 81 ? 1.958 3.075 26.382 1.00 64.12 81 GLY A C 1
ATOM 630 O O . GLY A 1 81 ? 2.169 2.143 25.605 1.00 64.12 81 GLY A O 1
ATOM 631 N N . VAL A 1 82 ? 2.800 4.101 26.468 1.00 60.72 82 VAL A N 1
ATOM 632 C CA . VAL A 1 82 ? 4.111 4.083 25.810 1.00 60.72 82 VAL A CA 1
ATOM 633 C C . VAL A 1 82 ? 5.076 3.398 26.776 1.00 60.72 82 VAL A C 1
ATOM 635 O O . VAL A 1 82 ? 5.620 4.040 27.667 1.00 60.72 82 VAL A O 1
ATOM 638 N N . SER A 1 83 ? 5.217 2.076 26.663 1.00 56.22 83 SER A N 1
ATOM 639 C CA . SER A 1 83 ? 6.307 1.361 27.340 1.00 56.22 83 SER A CA 1
ATOM 640 C C . SER A 1 83 ? 7.647 1.840 26.762 1.00 56.22 83 SER A C 1
ATOM 642 O O . SER A 1 83 ? 7.710 2.149 25.573 1.00 56.22 83 SER A O 1
ATOM 644 N N . GLU A 1 84 ? 8.714 1.907 27.564 1.00 53.34 84 GLU A N 1
ATOM 645 C CA . GLU A 1 84 ? 10.057 2.307 27.092 1.00 53.34 84 GLU A CA 1
ATOM 646 C C . GLU A 1 84 ? 10.581 1.401 25.955 1.00 53.34 84 GLU A C 1
ATOM 648 O O . GLU A 1 84 ? 11.411 1.828 25.155 1.00 53.34 84 GLU A O 1
ATOM 653 N N . GLU A 1 85 ? 10.023 0.192 25.829 1.00 53.41 85 GLU A N 1
ATOM 654 C CA . GLU A 1 85 ? 10.313 -0.802 24.785 1.00 53.41 85 GLU A CA 1
ATOM 655 C C . GLU A 1 85 ? 9.376 -0.714 23.560 1.00 53.41 85 GLU A C 1
ATOM 657 O O . GLU A 1 85 ? 9.486 -1.506 22.625 1.00 53.41 85 GLU A O 1
ATOM 662 N N . ALA A 1 86 ? 8.412 0.214 23.548 1.00 57.47 86 ALA A N 1
ATOM 663 C CA . ALA A 1 86 ? 7.467 0.361 22.447 1.00 57.47 86 ALA A CA 1
ATOM 664 C C . ALA A 1 86 ? 8.091 1.147 21.285 1.00 57.47 86 ALA A C 1
ATOM 666 O O . ALA A 1 86 ? 8.333 2.354 21.372 1.00 57.47 86 ALA A O 1
ATOM 667 N N . GLU A 1 87 ? 8.270 0.488 20.144 1.00 60.28 87 GLU A N 1
ATOM 668 C CA . GLU A 1 87 ? 8.744 1.149 18.935 1.00 60.28 87 GLU A CA 1
ATOM 669 C C . GLU A 1 87 ? 7.576 1.779 18.182 1.00 60.28 87 GLU A C 1
ATOM 671 O O . GLU A 1 87 ? 6.736 1.099 17.582 1.00 60.28 87 GLU A O 1
ATOM 676 N N . LEU A 1 88 ? 7.525 3.110 18.199 1.00 64.75 88 LEU A N 1
ATOM 677 C CA . LEU A 1 88 ? 6.473 3.886 17.560 1.00 64.75 88 LEU A CA 1
ATOM 678 C C . LEU A 1 88 ? 7.059 4.754 16.448 1.00 64.75 88 LEU A C 1
ATOM 680 O O . LEU A 1 88 ? 7.780 5.720 16.698 1.00 64.75 88 LEU A O 1
ATOM 684 N N . TYR A 1 89 ? 6.698 4.453 15.202 1.00 67.50 89 TYR A N 1
ATOM 685 C CA . TYR A 1 89 ? 7.121 5.242 14.050 1.00 67.50 89 TYR A CA 1
ATOM 686 C C . TYR A 1 89 ? 5.939 5.653 13.175 1.00 67.50 89 TYR A C 1
ATOM 688 O O . TYR A 1 89 ? 5.000 4.903 12.911 1.00 67.50 89 TYR A O 1
ATOM 696 N N . HIS A 1 90 ? 5.992 6.895 12.700 1.00 59.78 90 HIS A N 1
ATOM 697 C CA . HIS A 1 90 ? 5.081 7.411 11.688 1.00 59.78 90 HIS A CA 1
ATOM 698 C C . HIS A 1 90 ? 5.859 7.542 10.394 1.00 59.78 90 HIS A C 1
ATOM 700 O O . HIS A 1 90 ? 6.884 8.218 10.366 1.00 59.78 90 HIS A O 1
ATOM 706 N N . THR A 1 91 ? 5.337 6.989 9.304 1.00 64.06 91 THR A N 1
ATOM 707 C CA . THR A 1 91 ? 5.970 7.170 8.003 1.00 64.06 91 THR A CA 1
ATOM 708 C C . THR A 1 91 ? 4.991 7.561 6.905 1.00 64.06 91 THR A C 1
ATOM 710 O O . THR A 1 91 ? 3.812 7.202 6.928 1.00 64.06 91 THR A O 1
ATOM 713 N N . TRP A 1 92 ? 5.522 8.336 5.962 1.00 56.41 92 TRP A N 1
ATOM 714 C CA . TRP A 1 92 ? 4.906 8.666 4.680 1.00 56.41 92 TRP A CA 1
ATOM 715 C C . TRP A 1 92 ? 5.445 7.794 3.535 1.00 56.41 92 TRP A C 1
ATOM 717 O O . TRP A 1 92 ? 4.802 7.685 2.497 1.00 56.41 92 TRP A O 1
ATOM 727 N N . VAL A 1 93 ? 6.609 7.157 3.725 1.00 55.41 93 VAL A N 1
ATOM 728 C CA . VAL A 1 93 ? 7.331 6.371 2.709 1.00 55.41 93 VAL A CA 1
ATOM 729 C C . VAL A 1 93 ? 7.730 5.012 3.293 1.00 55.41 93 VAL A C 1
ATOM 731 O O . VAL A 1 93 ? 7.946 4.874 4.496 1.00 55.41 93 VAL A O 1
ATOM 734 N N . ASN A 1 94 ? 7.815 3.970 2.471 1.00 53.12 94 ASN A N 1
ATOM 735 C CA . ASN A 1 94 ? 8.210 2.636 2.927 1.00 53.12 94 ASN A CA 1
ATOM 736 C C . ASN A 1 94 ? 9.696 2.601 3.365 1.00 53.12 94 ASN A C 1
ATOM 738 O O . ASN A 1 94 ? 10.580 2.284 2.571 1.00 53.12 94 ASN A O 1
ATOM 742 N N . VAL A 1 95 ? 9.968 2.925 4.637 1.00 54.19 95 VAL A N 1
ATOM 743 C CA . VAL A 1 95 ? 11.319 2.992 5.239 1.00 54.19 95 VAL A CA 1
ATOM 744 C C . VAL A 1 95 ? 12.044 1.644 5.161 1.00 54.19 95 VAL A C 1
ATOM 746 O O . VAL A 1 95 ? 13.263 1.593 5.013 1.00 54.19 95 VAL A O 1
ATOM 749 N N . SER A 1 96 ? 11.305 0.533 5.180 1.00 46.66 96 SER A N 1
ATOM 750 C CA . SER A 1 96 ? 11.874 -0.817 5.129 1.00 46.66 96 SER A CA 1
ATOM 751 C C . SER A 1 96 ? 12.626 -1.110 3.826 1.00 46.66 96 SER A C 1
ATOM 753 O O . SER A 1 96 ? 13.578 -1.888 3.840 1.00 46.66 96 SER A O 1
ATOM 755 N N . ALA A 1 97 ? 12.244 -0.485 2.708 1.00 49.88 97 ALA A N 1
ATOM 756 C CA . ALA A 1 97 ? 12.951 -0.644 1.438 1.00 49.88 97 ALA A CA 1
ATOM 757 C C . ALA A 1 97 ? 14.285 0.127 1.413 1.00 49.88 97 ALA A C 1
ATOM 759 O O . ALA A 1 97 ? 15.279 -0.414 0.933 1.00 49.88 97 ALA A O 1
ATOM 760 N N . MET A 1 98 ? 14.342 1.330 2.004 1.00 55.88 98 MET A N 1
ATOM 761 C CA . MET A 1 98 ? 15.600 2.078 2.157 1.00 55.88 98 MET A CA 1
ATOM 762 C C . MET A 1 98 ? 16.606 1.336 3.041 1.00 55.88 98 MET A C 1
ATOM 764 O O . MET A 1 98 ? 17.784 1.292 2.705 1.00 55.88 98 MET A O 1
ATOM 768 N N . LYS A 1 99 ? 16.142 0.700 4.126 1.00 59.19 99 LYS A N 1
ATOM 769 C CA . LYS A 1 99 ? 17.008 -0.091 5.017 1.00 59.19 99 LYS A CA 1
ATOM 770 C C . LYS A 1 99 ? 17.668 -1.264 4.285 1.00 59.19 99 LYS A C 1
ATOM 772 O O . LYS A 1 99 ? 18.870 -1.457 4.384 1.00 59.19 99 LYS A O 1
ATOM 777 N N . ARG A 1 100 ? 16.896 -2.030 3.505 1.00 57.62 100 ARG A N 1
ATOM 778 C CA . ARG A 1 100 ? 17.425 -3.174 2.734 1.00 57.62 100 ARG A CA 1
ATOM 779 C C . ARG A 1 100 ? 18.426 -2.750 1.664 1.00 57.62 100 ARG A C 1
ATOM 781 O O . ARG A 1 100 ? 19.397 -3.462 1.442 1.00 57.62 100 ARG A O 1
ATOM 788 N N . LEU A 1 101 ? 18.188 -1.601 1.031 1.00 59.81 101 LEU A N 1
ATOM 789 C CA . LEU A 1 101 ? 19.143 -0.993 0.111 1.00 59.81 101 LEU A CA 1
ATOM 790 C C . LEU A 1 101 ? 20.445 -0.652 0.847 1.00 59.81 101 LEU A C 1
ATOM 792 O O . LEU A 1 101 ? 21.490 -1.120 0.420 1.00 59.81 101 LEU A O 1
ATOM 796 N N . ALA A 1 102 ? 20.384 0.043 1.989 1.00 62.03 102 ALA A N 1
ATOM 797 C CA . ALA A 1 102 ? 21.570 0.390 2.779 1.00 62.03 102 ALA A CA 1
ATOM 798 C C . ALA A 1 102 ? 22.433 -0.835 3.157 1.00 62.03 102 ALA A C 1
ATOM 800 O O . ALA A 1 102 ? 23.643 -0.803 2.956 1.00 62.03 102 ALA A O 1
ATOM 801 N N . PHE A 1 103 ? 21.817 -1.942 3.591 1.00 63.06 103 PHE A N 1
ATOM 802 C CA . PHE A 1 103 ? 22.541 -3.174 3.949 1.00 63.06 103 PHE A CA 1
ATOM 803 C C . PHE A 1 103 ? 23.220 -3.877 2.765 1.00 63.06 103 PHE A C 1
ATOM 805 O O . PHE A 1 103 ? 24.325 -4.394 2.903 1.00 63.06 103 PHE A O 1
ATOM 812 N N . LEU A 1 104 ? 22.573 -3.913 1.594 1.00 62.50 104 LEU A N 1
ATOM 813 C CA . LEU A 1 104 ? 23.173 -4.485 0.380 1.00 62.50 104 LEU A CA 1
ATOM 814 C C . LEU A 1 104 ? 24.409 -3.694 -0.075 1.00 62.50 104 LEU A C 1
ATOM 816 O O . LEU A 1 104 ? 25.271 -4.249 -0.752 1.00 62.50 104 LEU A O 1
ATOM 820 N N . PHE A 1 105 ? 24.496 -2.415 0.296 1.00 65.62 105 PHE A N 1
ATOM 821 C CA . PHE A 1 105 ? 25.606 -1.543 -0.068 1.00 65.62 105 PHE A CA 1
ATOM 822 C C . PHE A 1 105 ? 26.769 -1.600 0.917 1.00 65.62 105 PHE A C 1
ATOM 824 O O . PHE A 1 105 ? 27.906 -1.590 0.462 1.00 65.62 105 PHE A O 1
ATOM 831 N N . GLU A 1 106 ? 26.514 -1.724 2.220 1.00 66.00 106 GLU A N 1
ATOM 832 C CA . GLU A 1 106 ? 27.572 -1.890 3.229 1.00 66.00 106 GLU A CA 1
ATOM 833 C C . GLU A 1 106 ? 28.462 -3.100 2.893 1.00 66.00 106 GLU A C 1
ATOM 835 O O . GLU A 1 106 ? 29.671 -2.951 2.726 1.00 66.00 106 GLU A O 1
ATOM 840 N N . GLY A 1 107 ? 27.852 -4.249 2.578 1.00 65.69 107 GLY A N 1
ATOM 841 C CA . GLY A 1 107 ? 28.594 -5.431 2.116 1.00 65.69 107 GLY A CA 1
ATOM 842 C C . GLY A 1 107 ? 29.224 -5.300 0.717 1.00 65.69 107 GLY A C 1
ATOM 843 O O . GLY A 1 107 ? 30.141 -6.046 0.382 1.00 65.69 107 GLY A O 1
ATOM 844 N N . GLY A 1 108 ? 28.756 -4.364 -0.117 1.00 65.56 108 GLY A N 1
ATOM 845 C CA . GLY A 1 108 ? 29.314 -4.100 -1.450 1.00 65.56 108 GLY A CA 1
ATOM 846 C C . GLY A 1 108 ? 30.548 -3.193 -1.424 1.00 65.56 108 GLY A C 1
ATOM 847 O O . GLY A 1 108 ? 31.484 -3.411 -2.193 1.00 65.56 108 GLY A O 1
ATOM 848 N N . VAL A 1 109 ? 30.572 -2.204 -0.522 1.00 69.25 109 VAL A N 1
ATOM 849 C CA . VAL A 1 109 ? 31.707 -1.287 -0.322 1.00 69.25 109 VAL A CA 1
ATOM 850 C C . VAL A 1 109 ? 32.898 -2.024 0.289 1.00 69.25 109 VAL A C 1
ATOM 852 O O . VAL A 1 109 ? 34.029 -1.800 -0.134 1.00 69.25 109 VAL A O 1
ATOM 855 N N . GLU A 1 110 ? 32.644 -2.947 1.218 1.00 69.38 110 GLU A N 1
ATOM 856 C CA . GLU A 1 110 ? 33.676 -3.766 1.869 1.00 69.38 110 GLU A CA 1
ATOM 857 C C . GLU A 1 110 ? 34.404 -4.717 0.905 1.00 69.38 110 GLU A C 1
ATOM 859 O O . GLU A 1 110 ? 35.552 -5.087 1.145 1.00 69.38 110 GLU A O 1
ATOM 864 N N . SER A 1 111 ? 33.758 -5.100 -0.202 1.00 68.88 111 SER A N 1
ATOM 865 C CA . SER A 1 111 ? 34.331 -6.008 -1.201 1.00 68.88 111 SER A CA 1
ATOM 866 C C . SER A 1 111 ? 35.129 -5.298 -2.305 1.00 68.88 111 SER A C 1
ATOM 868 O O . SER A 1 111 ? 35.740 -5.983 -3.129 1.00 68.88 111 SER A O 1
ATOM 870 N N . ALA A 1 112 ? 35.116 -3.962 -2.371 1.00 73.19 112 ALA A N 1
ATOM 871 C CA . ALA A 1 112 ? 35.832 -3.206 -3.398 1.00 73.19 112 ALA A CA 1
ATOM 872 C C . ALA A 1 112 ? 37.309 -3.027 -3.002 1.00 73.19 112 ALA A C 1
ATOM 874 O O . ALA A 1 112 ? 37.623 -2.414 -1.984 1.00 73.19 112 ALA A O 1
ATOM 875 N N . GLY A 1 113 ? 38.227 -3.564 -3.810 1.00 66.88 113 GLY A N 1
ATOM 876 C CA . GLY A 1 113 ? 39.663 -3.584 -3.509 1.00 66.88 113 GLY A CA 1
ATOM 877 C C . GLY A 1 113 ? 40.416 -2.332 -3.970 1.00 66.88 113 GLY A C 1
ATOM 878 O O . GLY A 1 113 ? 41.553 -2.113 -3.549 1.00 66.88 113 GLY A O 1
ATOM 879 N N . GLY A 1 114 ? 39.808 -1.502 -4.831 1.00 83.94 114 GLY A N 1
ATOM 880 C CA . GLY A 1 114 ? 40.438 -0.307 -5.406 1.00 83.94 114 GLY A CA 1
ATOM 881 C C . GLY A 1 114 ? 39.600 0.978 -5.336 1.00 83.94 114 GLY A C 1
ATOM 882 O O . GLY A 1 114 ? 38.375 0.959 -5.401 1.00 83.94 114 GLY A O 1
ATOM 883 N N . ILE A 1 115 ? 40.274 2.137 -5.296 1.00 83.56 115 ILE A N 1
ATOM 884 C CA . ILE A 1 115 ? 39.641 3.476 -5.233 1.00 83.56 115 ILE A CA 1
ATOM 885 C C . ILE A 1 115 ? 38.695 3.730 -6.421 1.00 83.56 115 ILE A C 1
ATOM 887 O O . ILE A 1 115 ? 37.622 4.304 -6.247 1.00 83.56 115 ILE A O 1
ATOM 891 N N . ILE A 1 116 ? 39.058 3.287 -7.629 1.00 86.38 116 ILE A N 1
ATOM 892 C CA . ILE A 1 116 ? 38.218 3.454 -8.830 1.00 86.38 116 ILE A CA 1
ATOM 893 C C . ILE A 1 116 ? 36.945 2.595 -8.738 1.00 86.38 116 ILE A C 1
ATOM 895 O O . ILE A 1 116 ? 35.869 3.048 -9.129 1.00 86.38 116 ILE A O 1
ATOM 899 N N . GLU A 1 117 ? 37.044 1.384 -8.186 1.00 83.00 117 GLU A N 1
ATOM 900 C CA . GLU A 1 117 ? 35.897 0.492 -7.970 1.00 83.00 117 GLU A CA 1
ATOM 901 C C . GLU A 1 117 ? 34.928 1.093 -6.950 1.00 83.00 117 GLU A C 1
ATOM 903 O O . GLU A 1 117 ? 33.720 1.111 -7.190 1.00 83.00 117 GLU A O 1
ATOM 908 N N . ILE A 1 118 ? 35.465 1.680 -5.873 1.00 82.62 118 ILE A N 1
ATOM 909 C CA . ILE A 1 118 ? 34.682 2.396 -4.861 1.00 82.62 118 ILE A CA 1
ATOM 910 C C . ILE A 1 118 ? 33.900 3.549 -5.509 1.00 82.62 118 ILE A C 1
ATOM 912 O O . ILE A 1 118 ? 32.688 3.645 -5.327 1.00 82.62 118 ILE A O 1
ATOM 916 N N . VAL A 1 119 ? 34.554 4.393 -6.317 1.00 86.12 119 VAL A N 1
ATOM 917 C CA . VAL A 1 119 ? 33.889 5.523 -6.997 1.00 86.12 119 VAL A CA 1
ATOM 918 C C . VAL A 1 119 ? 32.802 5.046 -7.970 1.00 86.12 119 VAL A C 1
ATOM 920 O O . VAL A 1 119 ? 31.710 5.615 -7.996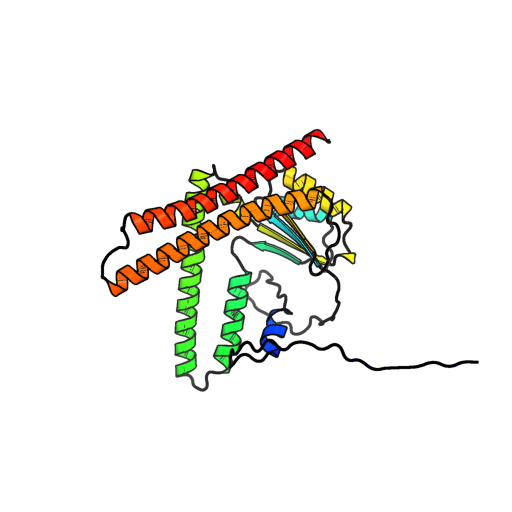 1.00 86.12 119 VAL A O 1
ATOM 923 N N . CYS A 1 120 ? 33.063 3.991 -8.747 1.00 85.81 120 CYS A N 1
ATOM 924 C CA . CYS A 1 120 ? 32.082 3.417 -9.673 1.00 85.81 120 CYS A CA 1
ATOM 925 C C . CYS A 1 120 ? 30.844 2.880 -8.935 1.00 85.81 120 CYS A C 1
ATOM 927 O O . CYS A 1 120 ? 29.706 3.158 -9.317 1.00 85.81 120 CYS A O 1
ATOM 929 N N . MET A 1 121 ? 31.055 2.169 -7.829 1.00 84.50 121 MET A N 1
ATOM 930 C CA . MET A 1 121 ? 29.983 1.606 -7.012 1.00 84.50 121 MET A CA 1
ATOM 931 C C . MET A 1 121 ? 29.171 2.698 -6.296 1.00 84.50 121 MET A C 1
ATOM 933 O O . MET A 1 121 ? 27.942 2.620 -6.286 1.00 84.50 121 MET A O 1
ATOM 937 N N . PHE A 1 122 ? 29.803 3.793 -5.854 1.00 82.75 122 PHE A N 1
ATOM 938 C CA . PHE A 1 122 ? 29.085 4.989 -5.389 1.00 82.75 122 PHE A CA 1
ATOM 939 C C . PHE A 1 122 ? 28.223 5.632 -6.485 1.00 82.75 122 PHE A C 1
ATOM 941 O O . PHE A 1 122 ? 27.088 6.023 -6.215 1.00 82.75 122 PHE A O 1
ATOM 948 N N . ALA A 1 123 ? 28.710 5.724 -7.726 1.00 86.38 123 ALA A N 1
ATOM 949 C CA . ALA A 1 123 ? 27.923 6.275 -8.831 1.00 86.38 123 ALA A CA 1
ATOM 950 C C . ALA A 1 123 ? 26.680 5.417 -9.137 1.00 86.38 123 ALA A C 1
ATOM 952 O O . ALA A 1 123 ? 25.580 5.951 -9.303 1.00 86.38 123 ALA A O 1
ATOM 953 N N . VAL A 1 124 ? 26.830 4.087 -9.145 1.00 85.88 124 VAL A N 1
ATOM 954 C CA . VAL A 1 124 ? 25.706 3.146 -9.290 1.00 85.88 124 VAL A CA 1
ATOM 955 C C . VAL A 1 124 ? 24.725 3.284 -8.125 1.00 85.88 124 VAL A C 1
ATOM 957 O O . VAL A 1 124 ? 23.515 3.304 -8.344 1.00 85.88 124 VAL A O 1
ATOM 960 N N . LEU A 1 125 ? 25.221 3.441 -6.898 1.00 81.69 125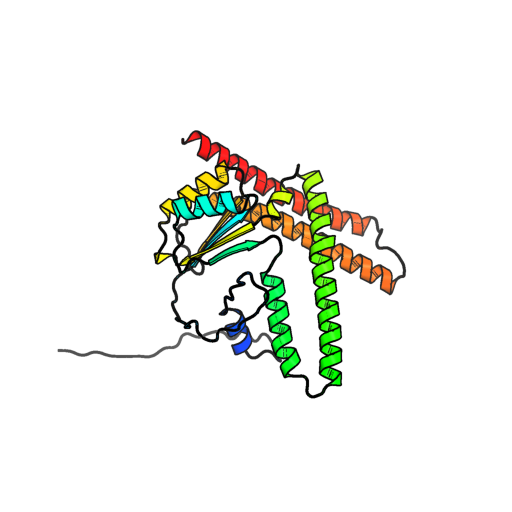 LEU A N 1
ATOM 961 C 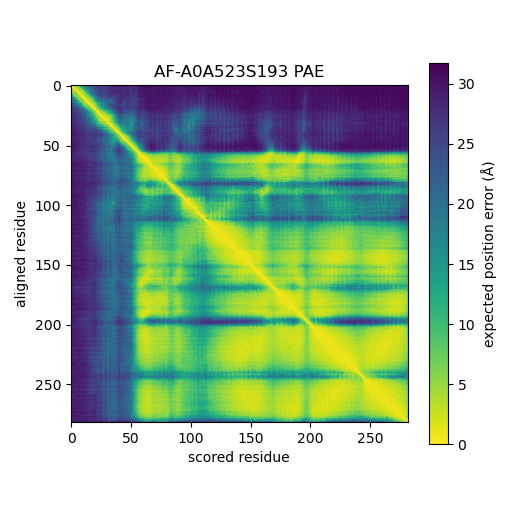CA . LEU A 1 125 ? 24.396 3.641 -5.708 1.00 81.69 125 LEU A CA 1
ATOM 962 C C . LEU A 1 125 ? 23.563 4.921 -5.800 1.00 81.69 125 LEU A C 1
ATOM 964 O O . LEU A 1 125 ? 22.352 4.879 -5.585 1.00 81.69 125 LEU A O 1
ATOM 968 N N . VAL A 1 126 ? 24.181 6.043 -6.175 1.00 84.38 126 VAL A N 1
ATOM 969 C CA . VAL A 1 126 ? 23.470 7.315 -6.369 1.00 84.38 126 VAL A CA 1
ATOM 970 C C . VAL A 1 126 ? 22.399 7.167 -7.449 1.00 84.38 126 VAL A C 1
ATOM 972 O O . VAL A 1 126 ? 21.274 7.625 -7.255 1.00 84.38 126 VAL A O 1
ATOM 975 N N . LEU A 1 127 ? 22.706 6.477 -8.551 1.00 87.19 127 LEU A N 1
ATOM 976 C CA . LEU A 1 127 ? 21.741 6.216 -9.617 1.00 87.19 127 LEU A CA 1
ATOM 977 C C . LEU A 1 127 ? 20.563 5.355 -9.135 1.00 87.19 127 LEU A C 1
ATOM 979 O O . LEU A 1 127 ? 19.411 5.694 -9.400 1.00 87.19 127 LEU A O 1
ATOM 983 N N . LEU A 1 128 ? 20.827 4.267 -8.406 1.00 84.94 128 LEU A N 1
ATOM 984 C CA . LEU A 1 128 ? 19.791 3.387 -7.861 1.00 84.94 128 LEU A CA 1
ATOM 985 C C . LEU A 1 128 ? 18.914 4.108 -6.835 1.00 84.94 128 LEU A C 1
ATOM 987 O O . LEU A 1 128 ? 17.692 3.968 -6.875 1.00 84.94 128 LEU A O 1
ATOM 991 N N . LEU A 1 129 ? 19.511 4.910 -5.950 1.00 81.25 129 LEU A N 1
ATOM 992 C CA . LEU A 1 129 ? 18.771 5.729 -4.991 1.00 81.25 129 LEU A CA 1
ATOM 993 C C . LEU A 1 129 ? 17.922 6.787 -5.694 1.00 81.25 129 LEU A C 1
ATOM 995 O O . LEU A 1 129 ? 16.767 6.972 -5.318 1.00 81.25 129 LEU A O 1
ATOM 999 N N . ALA A 1 130 ? 18.448 7.438 -6.733 1.00 82.38 130 ALA A N 1
ATOM 1000 C CA . ALA A 1 130 ? 17.693 8.395 -7.533 1.00 82.38 130 ALA A CA 1
ATOM 1001 C C . ALA A 1 130 ? 16.506 7.724 -8.240 1.00 82.38 130 ALA A C 1
ATOM 1003 O O . ALA A 1 130 ? 15.394 8.248 -8.199 1.00 82.38 130 ALA A O 1
ATOM 1004 N N . LEU A 1 131 ? 16.708 6.540 -8.828 1.00 84.75 131 LEU A N 1
ATOM 1005 C CA . LEU A 1 131 ? 15.654 5.785 -9.508 1.00 84.75 131 LEU A CA 1
ATOM 1006 C C . LEU A 1 131 ? 14.591 5.280 -8.522 1.00 84.75 131 LEU A C 1
ATOM 1008 O O . LEU A 1 131 ? 13.394 5.355 -8.799 1.00 84.75 131 LEU A O 1
ATOM 1012 N N . PHE A 1 132 ? 15.013 4.834 -7.338 1.00 81.31 132 PHE A N 1
ATOM 1013 C CA . PHE A 1 132 ? 14.118 4.443 -6.253 1.00 81.31 132 PHE A CA 1
ATOM 1014 C C . PHE A 1 132 ? 13.316 5.635 -5.714 1.00 81.31 132 PHE A C 1
ATOM 1016 O O . PHE A 1 132 ? 12.099 5.536 -5.559 1.00 81.31 132 PHE A O 1
ATOM 1023 N N . ALA A 1 133 ? 13.966 6.774 -5.466 1.00 78.81 133 ALA A N 1
ATOM 1024 C CA . ALA A 1 133 ? 13.306 7.998 -5.022 1.00 78.81 133 ALA A CA 1
ATOM 1025 C C . ALA A 1 133 ? 12.316 8.507 -6.076 1.00 78.81 133 ALA A C 1
ATOM 1027 O O . ALA A 1 133 ? 11.184 8.846 -5.736 1.00 78.81 133 ALA A O 1
ATOM 1028 N N . PHE A 1 134 ? 12.699 8.486 -7.355 1.00 83.69 134 PHE A N 1
ATOM 1029 C CA . PHE A 1 134 ? 11.813 8.804 -8.471 1.00 83.69 134 PHE A CA 1
ATOM 1030 C C . PHE A 1 134 ? 10.602 7.864 -8.510 1.00 83.69 134 PHE A C 1
ATOM 1032 O O . PHE A 1 134 ? 9.471 8.329 -8.637 1.00 83.69 134 PHE A O 1
ATOM 1039 N N . TRP A 1 135 ? 10.804 6.556 -8.328 1.00 85.50 135 TRP A N 1
ATOM 1040 C CA . TRP A 1 135 ? 9.707 5.590 -8.294 1.00 85.50 135 TRP A CA 1
ATOM 1041 C C . TRP A 1 135 ? 8.737 5.836 -7.131 1.00 85.50 135 TRP A C 1
ATOM 1043 O O . TRP A 1 135 ? 7.522 5.879 -7.338 1.00 85.50 135 TRP A O 1
ATOM 1053 N N . GLN A 1 136 ? 9.257 6.071 -5.922 1.00 78.62 136 GLN A N 1
ATOM 1054 C CA . GLN A 1 136 ? 8.438 6.371 -4.741 1.00 78.62 136 GLN A CA 1
ATOM 1055 C C . GLN A 1 136 ? 7.695 7.707 -4.872 1.00 78.62 136 GLN A C 1
ATOM 1057 O O . GLN A 1 136 ? 6.527 7.805 -4.508 1.00 78.62 136 GLN A O 1
ATOM 1062 N N . LEU A 1 137 ? 8.365 8.749 -5.367 1.00 80.25 137 LEU A N 1
ATOM 1063 C CA . LEU A 1 137 ? 7.814 10.101 -5.388 1.00 80.25 137 LEU A CA 1
ATOM 1064 C C . LEU A 1 137 ? 6.890 10.332 -6.581 1.00 80.25 137 LEU A C 1
ATOM 1066 O O . LEU A 1 137 ? 5.863 10.977 -6.437 1.00 80.25 137 LEU A O 1
ATOM 1070 N N . VAL A 1 138 ? 7.243 9.840 -7.765 1.00 84.44 138 VAL A N 1
ATOM 1071 C CA . VAL A 1 138 ? 6.503 10.157 -8.990 1.00 84.44 138 VAL A CA 1
ATOM 1072 C C . VAL A 1 138 ? 5.470 9.078 -9.265 1.00 84.44 138 VAL A C 1
ATOM 1074 O O . VAL A 1 138 ? 4.272 9.353 -9.266 1.00 84.44 138 VAL A O 1
ATOM 1077 N N . ILE A 1 139 ? 5.908 7.830 -9.433 1.00 86.62 139 ILE A N 1
ATOM 1078 C CA . ILE A 1 139 ? 5.026 6.744 -9.879 1.00 86.62 139 ILE A CA 1
ATOM 1079 C C . ILE A 1 139 ? 4.010 6.404 -8.792 1.00 86.62 139 ILE A C 1
ATOM 1081 O O . ILE A 1 139 ? 2.809 6.388 -9.064 1.00 86.62 139 ILE A O 1
ATOM 1085 N N . ALA A 1 140 ? 4.458 6.184 -7.552 1.00 85.06 140 ALA A N 1
ATOM 1086 C CA . ALA A 1 140 ? 3.538 5.811 -6.482 1.00 85.06 140 ALA A CA 1
ATOM 1087 C C . ALA A 1 140 ? 2.527 6.927 -6.167 1.00 85.06 140 ALA A C 1
ATOM 1089 O O . ALA A 1 140 ? 1.352 6.632 -5.953 1.00 85.06 140 ALA A O 1
ATOM 1090 N N . ILE A 1 141 ? 2.935 8.204 -6.204 1.00 86.25 141 ILE A N 1
ATOM 1091 C CA . ILE A 1 141 ? 2.008 9.330 -6.008 1.00 86.25 141 ILE A CA 1
ATOM 1092 C C . ILE A 1 141 ? 1.004 9.424 -7.158 1.00 86.25 141 ILE A C 1
ATOM 1094 O O . ILE A 1 141 ? -0.188 9.547 -6.885 1.00 86.25 141 ILE A O 1
ATOM 1098 N N . ILE A 1 142 ? 1.438 9.326 -8.421 1.00 90.25 142 ILE A N 1
ATOM 1099 C CA . ILE A 1 142 ? 0.524 9.354 -9.576 1.00 90.25 142 ILE A CA 1
ATOM 1100 C C . ILE A 1 142 ? -0.499 8.221 -9.469 1.00 90.25 142 ILE A C 1
ATOM 1102 O O . ILE A 1 142 ? -1.698 8.470 -9.580 1.00 90.25 142 ILE A O 1
ATOM 1106 N N . VAL A 1 143 ? -0.049 6.996 -9.183 1.00 90.81 143 VAL A N 1
ATOM 1107 C CA . VAL A 1 143 ? -0.938 5.842 -8.991 1.00 90.81 143 VAL A CA 1
ATOM 1108 C C . VAL A 1 143 ? -1.944 6.114 -7.877 1.00 90.81 143 VAL A C 1
ATOM 1110 O O . VAL A 1 143 ? -3.140 5.908 -8.072 1.00 90.81 143 VAL A O 1
ATOM 1113 N N . LEU A 1 144 ? -1.496 6.629 -6.730 1.00 88.75 144 LEU A N 1
ATOM 1114 C CA . LEU A 1 144 ? -2.385 6.949 -5.614 1.00 88.75 144 LEU A CA 1
ATOM 1115 C C . LEU A 1 144 ? -3.375 8.070 -5.942 1.00 88.75 144 LEU A C 1
ATOM 1117 O O . LEU A 1 144 ? -4.514 7.993 -5.490 1.00 88.75 144 LEU A O 1
ATOM 1121 N N . ILE A 1 145 ? -2.985 9.075 -6.732 1.00 90.06 145 ILE A N 1
ATOM 1122 C CA . ILE A 1 145 ? -3.894 10.123 -7.219 1.00 90.06 145 ILE A CA 1
ATOM 1123 C C . ILE A 1 145 ? -4.958 9.509 -8.125 1.00 90.06 145 ILE A C 1
ATOM 1125 O O . ILE A 1 145 ? -6.144 9.741 -7.904 1.00 90.06 145 ILE A O 1
ATOM 1129 N N . VAL A 1 146 ? -4.564 8.686 -9.101 1.00 93.31 146 VAL A N 1
ATOM 1130 C CA . VAL A 1 146 ? -5.510 8.011 -10.000 1.00 93.31 146 VAL A CA 1
ATOM 1131 C C . VAL A 1 146 ? -6.474 7.143 -9.191 1.00 93.31 146 VAL A C 1
ATOM 1133 O O . VAL A 1 146 ? -7.687 7.287 -9.319 1.00 93.31 146 VAL A O 1
ATOM 1136 N N . MET A 1 147 ? -5.967 6.309 -8.280 1.00 92.38 147 MET A N 1
ATOM 1137 C CA . MET A 1 147 ? -6.812 5.505 -7.393 1.00 92.38 147 MET A CA 1
ATOM 1138 C C . MET A 1 147 ? -7.730 6.373 -6.522 1.00 92.38 147 MET A C 1
ATOM 1140 O O . MET A 1 147 ? -8.889 6.022 -6.312 1.00 92.38 147 MET A O 1
ATOM 1144 N N . ALA A 1 148 ? -7.243 7.510 -6.021 1.00 90.50 148 ALA A N 1
ATOM 1145 C CA . ALA A 1 148 ? -8.041 8.441 -5.234 1.00 90.50 148 ALA A CA 1
ATOM 1146 C C . ALA A 1 148 ? -9.184 9.058 -6.052 1.00 90.50 148 ALA A C 1
ATOM 1148 O O . ALA A 1 148 ? -10.270 9.226 -5.503 1.00 90.50 148 ALA A O 1
ATOM 1149 N N . LEU A 1 149 ? -8.977 9.348 -7.339 1.00 93.00 149 LEU A N 1
ATOM 1150 C CA . LEU A 1 149 ? -10.033 9.848 -8.222 1.00 93.00 149 LEU A CA 1
ATOM 1151 C C . LEU A 1 149 ? -11.149 8.812 -8.413 1.00 93.00 149 LEU A C 1
ATOM 1153 O O . LEU A 1 149 ? -12.321 9.166 -8.326 1.00 93.00 149 LEU A O 1
ATOM 1157 N N . PHE A 1 150 ? -10.802 7.535 -8.597 1.00 91.00 150 PHE A N 1
ATOM 1158 C CA . PHE A 1 150 ? -11.796 6.465 -8.765 1.00 91.00 150 PHE A CA 1
ATOM 1159 C C . PHE A 1 150 ? -12.489 6.054 -7.454 1.00 91.00 150 PHE A C 1
ATOM 1161 O O . PHE A 1 150 ? -13.667 5.717 -7.466 1.00 91.00 150 PHE A O 1
ATOM 1168 N N . SER A 1 151 ? -11.783 6.117 -6.322 1.00 87.06 151 SER A N 1
ATOM 1169 C CA . SER A 1 151 ? -12.254 5.635 -5.010 1.00 87.06 151 SER A CA 1
ATOM 1170 C C . SER A 1 151 ? -12.782 6.750 -4.084 1.00 87.06 151 SER A C 1
ATOM 1172 O O . SER A 1 151 ? -13.052 6.538 -2.900 1.00 87.06 151 SER A O 1
ATOM 1174 N N . GLY A 1 152 ? -12.888 7.990 -4.573 1.00 85.88 152 GLY A N 1
ATOM 1175 C CA . GLY A 1 152 ? -13.356 9.124 -3.762 1.00 85.88 152 GLY A CA 1
ATOM 1176 C C . GLY A 1 152 ? -12.405 9.500 -2.615 1.00 85.88 152 GLY A C 1
ATOM 1177 O O . GLY A 1 152 ? -12.835 9.862 -1.521 1.00 85.88 152 GLY A O 1
ATOM 1178 N N . GLY A 1 153 ? -11.095 9.384 -2.836 1.00 86.06 153 GLY A N 1
ATOM 1179 C CA . GLY A 1 153 ? -10.056 9.803 -1.894 1.00 86.06 153 GLY A CA 1
ATOM 1180 C C . GLY A 1 153 ? -9.656 8.761 -0.848 1.00 86.06 153 GLY A C 1
ATOM 1181 O O . GLY A 1 153 ? -8.778 9.041 -0.029 1.00 86.06 153 GLY A O 1
ATOM 1182 N N . ALA A 1 154 ? -10.229 7.551 -0.860 1.00 86.00 154 ALA A N 1
ATOM 1183 C CA . ALA A 1 154 ? -9.883 6.528 0.130 1.00 86.00 154 ALA A CA 1
ATOM 1184 C C . ALA A 1 154 ? -8.406 6.098 0.050 1.00 86.00 154 ALA A C 1
ATOM 1186 O O . ALA A 1 154 ? -7.773 5.901 1.089 1.00 86.00 154 ALA A O 1
ATOM 1187 N N . ALA A 1 155 ? -7.837 6.039 -1.158 1.00 84.94 155 ALA A N 1
ATOM 1188 C CA . ALA A 1 155 ? -6.433 5.694 -1.387 1.00 84.94 155 ALA A CA 1
ATOM 1189 C C . ALA A 1 155 ? -5.451 6.642 -0.667 1.00 84.94 155 ALA A C 1
ATOM 1191 O O . ALA A 1 155 ? -4.414 6.199 -0.178 1.00 84.94 155 ALA A O 1
ATOM 1192 N N . LEU A 1 156 ? -5.800 7.926 -0.492 1.00 85.81 156 LEU A N 1
ATOM 1193 C CA . L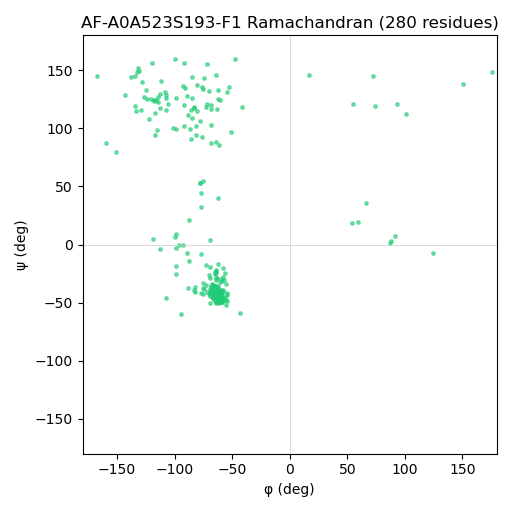EU A 1 156 ? -4.949 8.900 0.209 1.00 85.81 156 LEU A CA 1
ATOM 1194 C C . LEU A 1 156 ? -4.741 8.552 1.687 1.00 85.81 156 LEU A C 1
ATOM 1196 O O . LEU A 1 156 ? -3.753 8.972 2.288 1.00 85.81 156 LEU A O 1
ATOM 1200 N N . LYS A 1 157 ? -5.631 7.749 2.283 1.00 84.81 157 LYS A N 1
ATOM 1201 C CA . LYS A 1 157 ? -5.454 7.262 3.658 1.00 84.81 157 LYS A CA 1
ATOM 1202 C C . LYS A 1 157 ? -4.242 6.345 3.792 1.00 84.81 157 LYS A C 1
ATOM 1204 O O . LYS A 1 157 ? -3.694 6.242 4.884 1.00 84.81 157 LYS A O 1
ATOM 1209 N N . TYR A 1 158 ? -3.799 5.721 2.703 1.00 82.38 158 TYR A N 1
ATOM 1210 C CA . TYR A 1 158 ? -2.620 4.865 2.706 1.00 82.38 158 TYR A CA 1
ATOM 1211 C C . TYR A 1 158 ? -1.311 5.635 2.913 1.00 82.38 158 TYR A C 1
ATOM 1213 O O . TYR A 1 158 ? -0.388 5.101 3.521 1.00 82.38 158 TYR A O 1
ATOM 1221 N N . LEU A 1 159 ? -1.252 6.904 2.488 1.00 77.12 159 LEU A N 1
ATOM 1222 C CA . LEU A 1 159 ? -0.055 7.749 2.605 1.00 77.12 159 LEU A CA 1
ATOM 1223 C C . LEU A 1 159 ? 0.359 8.027 4.052 1.00 77.12 159 LEU A C 1
ATOM 1225 O O . LEU A 1 159 ? 1.502 8.384 4.306 1.00 77.12 159 LEU A O 1
ATOM 1229 N N . ARG A 1 160 ? -0.571 7.916 5.004 1.00 79.25 160 ARG A N 1
ATOM 1230 C CA . ARG A 1 160 ? -0.326 8.233 6.413 1.00 79.25 160 ARG A CA 1
ATOM 1231 C C . ARG A 1 160 ? -0.462 6.967 7.235 1.00 79.25 160 ARG A C 1
ATOM 1233 O O . ARG A 1 160 ? -1.582 6.577 7.559 1.00 79.25 160 ARG A O 1
ATOM 1240 N N . GLY A 1 161 ? 0.667 6.338 7.550 1.00 77.75 161 GLY A N 1
ATOM 1241 C CA . GLY A 1 161 ? 0.733 5.150 8.397 1.00 77.75 161 GLY A CA 1
ATOM 1242 C C . GLY A 1 161 ? 1.441 5.442 9.717 1.00 77.75 161 GLY A C 1
ATOM 1243 O O . GLY A 1 161 ? 2.550 5.974 9.728 1.00 77.75 161 GLY A O 1
ATOM 1244 N N . THR A 1 162 ? 0.811 5.073 10.829 1.00 79.31 162 THR A N 1
ATOM 1245 C CA . THR A 1 162 ? 1.453 4.981 12.147 1.00 79.31 162 THR A CA 1
ATOM 1246 C C . THR A 1 162 ? 1.592 3.512 12.511 1.00 79.31 162 THR A C 1
ATOM 1248 O O . THR A 1 162 ? 0.633 2.752 12.381 1.00 79.31 162 THR A O 1
ATOM 1251 N N . PHE A 1 163 ? 2.780 3.116 12.942 1.00 79.56 163 PHE A N 1
ATOM 1252 C CA . PHE A 1 163 ? 3.133 1.739 13.243 1.00 79.56 163 PHE A CA 1
ATOM 1253 C C . PHE A 1 163 ? 3.665 1.664 14.662 1.00 79.56 163 PHE A C 1
ATOM 1255 O O . PHE A 1 163 ? 4.492 2.481 15.058 1.00 79.56 163 PHE A O 1
ATOM 1262 N N . LEU A 1 164 ? 3.165 0.686 15.397 1.00 78.69 164 LEU A N 1
ATOM 1263 C CA . LEU A 1 164 ? 3.515 0.405 16.771 1.00 78.69 164 LEU A CA 1
ATOM 1264 C C . LEU A 1 164 ? 3.925 -1.065 16.856 1.00 78.69 164 LEU A C 1
ATOM 1266 O O . LEU A 1 164 ? 3.149 -1.931 16.442 1.00 78.69 164 LEU A O 1
ATOM 1270 N N . SER A 1 165 ? 5.106 -1.329 17.401 1.00 77.56 165 SER A N 1
ATOM 1271 C CA . SER A 1 165 ? 5.569 -2.668 17.768 1.00 77.56 165 SER A CA 1
ATOM 1272 C C . SER A 1 165 ? 5.801 -2.698 19.276 1.00 77.56 165 SER A C 1
ATOM 1274 O O . SER A 1 165 ? 6.533 -1.859 19.793 1.00 77.56 165 SER A O 1
ATOM 1276 N N . VAL A 1 166 ? 5.159 -3.625 19.988 1.00 79.44 166 VAL A N 1
ATOM 1277 C CA . VAL A 1 166 ? 5.300 -3.773 21.449 1.00 79.44 166 VAL A CA 1
ATOM 1278 C C . VAL A 1 166 ? 5.396 -5.259 21.800 1.00 79.44 166 VAL A C 1
ATOM 1280 O O . VAL A 1 166 ? 4.710 -6.061 21.156 1.00 79.44 166 VAL A O 1
ATOM 1283 N N . PRO A 1 167 ? 6.191 -5.659 22.806 1.00 76.56 167 PRO A N 1
ATOM 1284 C CA . PRO A 1 167 ? 6.141 -7.012 23.357 1.00 76.56 167 PRO A CA 1
ATOM 1285 C C . PRO A 1 167 ? 4.717 -7.405 23.770 1.00 76.56 167 PRO A C 1
ATOM 1287 O O . PRO A 1 167 ? 3.997 -6.625 24.388 1.00 76.56 167 PRO A O 1
ATOM 1290 N N . LEU A 1 168 ? 4.274 -8.619 23.432 1.00 74.56 168 LEU A N 1
ATOM 1291 C CA . LEU A 1 168 ? 2.905 -9.058 23.731 1.00 74.56 168 LEU A CA 1
ATOM 1292 C C . LEU A 1 168 ? 2.629 -9.145 25.239 1.00 74.56 168 LEU A C 1
ATOM 1294 O O . LEU A 1 168 ? 1.487 -8.978 25.661 1.00 74.56 168 LEU A O 1
ATOM 1298 N N . ASP A 1 169 ? 3.661 -9.410 26.037 1.00 75.00 169 ASP A N 1
ATOM 1299 C CA . ASP A 1 169 ? 3.538 -9.636 27.479 1.00 75.00 169 ASP A CA 1
ATOM 1300 C C . ASP A 1 169 ? 3.245 -8.350 28.265 1.00 75.00 169 ASP A C 1
ATOM 1302 O O . ASP A 1 169 ? 2.754 -8.418 29.391 1.00 75.00 169 ASP A O 1
ATOM 1306 N N . SER A 1 170 ? 3.489 -7.179 27.670 1.00 71.31 170 SER A N 1
ATOM 1307 C CA . SER A 1 170 ? 3.246 -5.875 28.295 1.00 71.31 170 SER A CA 1
ATOM 1308 C C . SER A 1 170 ? 1.904 -5.244 27.908 1.00 71.31 170 SER A C 1
ATOM 1310 O O . SER A 1 170 ? 1.575 -4.169 28.408 1.00 71.31 170 SER A O 1
ATOM 1312 N N . VAL A 1 171 ? 1.099 -5.894 27.053 1.00 73.94 171 VAL A N 1
ATOM 1313 C CA . VAL A 1 171 ? -0.119 -5.295 26.483 1.00 73.94 171 VAL A CA 1
ATOM 1314 C C . VAL A 1 171 ? -1.369 -6.134 26.750 1.00 73.94 171 VAL A C 1
ATOM 1316 O O . VAL A 1 171 ? -1.473 -7.292 26.345 1.00 73.94 171 VAL A O 1
ATOM 1319 N N . ASP A 1 172 ? -2.394 -5.512 27.342 1.00 80.19 172 ASP A N 1
ATOM 1320 C CA . ASP A 1 172 ? -3.724 -6.119 27.448 1.00 80.19 172 ASP A CA 1
ATOM 1321 C C . ASP A 1 172 ? -4.431 -6.142 26.077 1.00 80.19 172 ASP A C 1
ATOM 1323 O O . ASP A 1 172 ? -4.718 -5.109 25.463 1.00 80.19 172 ASP A O 1
ATOM 1327 N N . LEU A 1 173 ? -4.788 -7.340 25.607 1.00 81.06 173 LEU A N 1
ATOM 1328 C CA . LEU A 1 173 ? -5.542 -7.550 24.366 1.00 81.06 173 LEU A CA 1
ATOM 1329 C C . LEU A 1 173 ? -6.900 -6.827 24.357 1.00 81.06 173 LEU A C 1
ATOM 1331 O O . LEU A 1 173 ? -7.394 -6.465 23.284 1.00 81.06 173 LEU A O 1
ATOM 1335 N N . LYS A 1 174 ? -7.515 -6.595 25.525 1.00 83.69 174 LYS A N 1
ATOM 1336 C CA . LYS A 1 174 ? -8.758 -5.812 25.620 1.00 83.69 174 LYS A CA 1
ATOM 1337 C C . LYS A 1 174 ? -8.518 -4.342 25.285 1.00 83.69 174 LYS A C 1
ATOM 1339 O O . LYS A 1 174 ? -9.316 -3.755 24.551 1.00 83.69 174 LYS A O 1
ATOM 1344 N N . ALA A 1 175 ? -7.402 -3.775 25.737 1.00 83.62 175 ALA A N 1
ATOM 1345 C CA . ALA A 1 175 ? -7.019 -2.407 25.413 1.00 83.62 175 ALA A CA 1
ATOM 1346 C C . ALA A 1 175 ? -6.745 -2.235 23.910 1.00 83.62 175 ALA A C 1
ATOM 1348 O O . ALA A 1 175 ? -7.200 -1.268 23.298 1.00 83.62 175 ALA A O 1
ATOM 1349 N N . VAL A 1 176 ? -6.112 -3.226 23.272 1.00 84.25 176 VAL A N 1
ATOM 1350 C CA . VAL A 1 176 ? -5.902 -3.258 21.811 1.00 84.25 176 VAL A CA 1
ATOM 1351 C C . VAL A 1 176 ? -7.231 -3.310 21.053 1.00 84.25 176 VAL A C 1
ATOM 1353 O O . VAL A 1 176 ? -7.393 -2.646 20.025 1.00 84.25 176 VAL A O 1
ATOM 1356 N N . ALA A 1 177 ? -8.210 -4.071 21.550 1.00 85.62 177 ALA A N 1
ATOM 1357 C CA . ALA A 1 177 ? -9.544 -4.120 20.958 1.00 85.62 177 ALA A CA 1
ATOM 1358 C C . ALA A 1 177 ? -10.276 -2.772 21.079 1.00 85.62 177 ALA A C 1
ATOM 1360 O O . ALA A 1 177 ? -10.936 -2.351 20.126 1.00 85.62 177 ALA A O 1
ATOM 1361 N N . GLN A 1 178 ? -10.125 -2.075 22.207 1.00 87.12 178 GLN A N 1
ATOM 1362 C CA . GLN A 1 178 ? -10.714 -0.754 22.429 1.00 87.12 178 GLN A CA 1
ATOM 1363 C C . GLN A 1 178 ? -10.053 0.327 21.566 1.00 87.12 178 GLN A C 1
ATOM 1365 O O . GLN A 1 178 ? -10.764 1.070 20.887 1.00 87.12 178 GLN A O 1
ATOM 1370 N N . LEU A 1 179 ? -8.718 0.326 21.476 1.00 87.06 179 LEU A N 1
ATOM 1371 C CA . LEU A 1 179 ? -7.9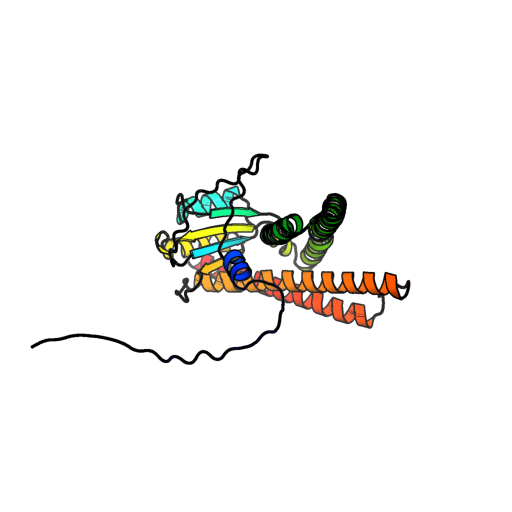67 1.145 20.524 1.00 87.06 179 LEU A CA 1
ATOM 1372 C C . LEU A 1 179 ? -8.458 0.887 19.095 1.00 87.06 179 LEU A C 1
ATOM 1374 O O . LEU A 1 179 ? -8.781 1.815 18.357 1.00 87.06 179 LEU A O 1
ATOM 1378 N N . THR A 1 180 ? -8.574 -0.383 18.702 1.00 87.44 180 THR A N 1
ATOM 1379 C CA . THR A 1 180 ? -9.055 -0.749 17.365 1.00 87.44 180 THR A CA 1
ATOM 1380 C C . THR A 1 180 ? -10.471 -0.227 17.124 1.00 87.44 180 THR A C 1
ATOM 1382 O O . THR A 1 180 ? -10.743 0.327 16.059 1.00 87.44 180 THR A O 1
ATOM 1385 N N . LYS A 1 181 ? -11.370 -0.344 18.109 1.00 89.25 181 LYS A N 1
ATOM 1386 C CA . LYS A 1 181 ? -12.735 0.190 18.024 1.00 89.25 181 LYS A CA 1
ATOM 1387 C C . LYS A 1 181 ? -12.726 1.710 17.818 1.00 89.25 181 LYS A C 1
ATOM 1389 O O . LYS A 1 181 ? -13.394 2.184 16.896 1.00 89.25 181 LYS A O 1
ATOM 1394 N N . GLU A 1 182 ? -11.965 2.465 18.611 1.00 89.69 182 GLU A N 1
ATOM 1395 C CA . GLU A 1 182 ? -11.855 3.931 18.490 1.00 89.69 182 GLU A CA 1
ATOM 1396 C C . GLU A 1 182 ? -11.326 4.335 17.105 1.00 89.69 182 GLU A C 1
ATOM 1398 O O . GLU A 1 182 ? -11.903 5.168 16.409 1.00 89.69 182 GLU A O 1
ATOM 1403 N N . GLN A 1 183 ? -10.262 3.686 16.641 1.00 89.81 183 GLN A N 1
ATOM 1404 C CA . GLN A 1 183 ? -9.631 4.020 15.366 1.00 89.81 183 GLN A CA 1
ATOM 1405 C C . GLN A 1 183 ? -10.518 3.657 14.158 1.00 89.81 183 GLN A C 1
ATOM 1407 O O . GLN A 1 183 ? -10.637 4.438 13.209 1.00 89.81 183 GLN A O 1
ATOM 1412 N N . VAL A 1 184 ? -11.195 2.503 14.187 1.00 89.94 184 VAL A N 1
ATOM 1413 C CA . VAL A 1 184 ? -12.104 2.073 13.108 1.00 89.94 184 VAL A CA 1
ATOM 1414 C C . VAL A 1 184 ? -13.343 2.968 13.030 1.00 89.94 184 VAL A C 1
ATOM 1416 O O . VAL A 1 184 ? -13.763 3.334 11.925 1.00 89.94 184 VAL A O 1
ATOM 1419 N N . THR A 1 185 ? -13.916 3.347 14.179 1.00 89.25 185 THR A N 1
ATOM 1420 C CA . THR A 1 185 ? -15.049 4.290 14.245 1.00 89.25 185 THR A CA 1
ATOM 1421 C C . THR A 1 185 ? -14.652 5.686 13.769 1.00 89.25 185 THR A C 1
ATOM 1423 O O . THR A 1 185 ? -15.408 6.295 13.017 1.00 89.25 185 THR A O 1
ATOM 1426 N N . ALA A 1 186 ? -13.419 6.122 14.041 1.00 87.69 186 ALA A N 1
ATOM 1427 C CA . ALA A 1 186 ? -12.837 7.355 13.505 1.00 87.69 186 ALA A CA 1
ATOM 1428 C C . ALA A 1 186 ? -12.528 7.322 11.992 1.00 87.69 186 ALA A C 1
ATOM 1430 O O . ALA A 1 186 ? -11.954 8.266 11.447 1.00 87.69 186 ALA A O 1
ATOM 1431 N N . GLY A 1 187 ? -12.875 6.251 11.272 1.00 86.56 187 GLY A N 1
ATOM 1432 C CA . GLY A 1 187 ? -12.706 6.212 9.821 1.00 86.56 187 GLY A CA 1
ATOM 1433 C C . GLY A 1 187 ? -11.372 5.641 9.331 1.00 86.56 187 GLY A C 1
ATOM 1434 O O . GLY A 1 187 ? -11.095 5.737 8.128 1.00 86.56 187 GLY A O 1
ATOM 1435 N N . ARG A 1 188 ? -10.543 5.092 10.227 1.00 90.69 188 ARG A N 1
ATOM 1436 C CA . ARG A 1 188 ? -9.158 4.669 9.956 1.00 90.69 188 ARG A CA 1
ATOM 1437 C C . ARG A 1 188 ? -9.076 3.159 9.715 1.00 90.69 188 ARG A C 1
ATOM 1439 O O . ARG A 1 188 ? -9.985 2.410 10.075 1.00 90.69 188 ARG A O 1
ATOM 1446 N N . PHE A 1 189 ? -8.004 2.716 9.065 1.00 87.94 189 PHE A N 1
ATOM 1447 C CA . PHE A 1 189 ? -7.736 1.290 8.854 1.00 87.94 189 PHE A CA 1
ATOM 1448 C C . PHE A 1 189 ? -6.735 0.804 9.890 1.00 87.94 189 PHE A C 1
ATOM 1450 O O . PHE A 1 189 ? -5.663 1.391 10.006 1.00 87.94 189 PHE A O 1
ATOM 1457 N N . VAL A 1 190 ? -7.071 -0.253 10.624 1.00 87.69 190 VAL A N 1
ATOM 1458 C CA . VAL A 1 190 ? -6.202 -0.818 11.661 1.00 87.69 190 VAL A CA 1
ATOM 1459 C C . VAL A 1 190 ? -5.883 -2.266 11.329 1.00 87.69 190 VAL A C 1
ATOM 1461 O O . VAL A 1 190 ? -6.792 -3.078 11.148 1.00 87.69 190 VAL A O 1
ATOM 1464 N N . ASN A 1 191 ? -4.596 -2.586 11.269 1.00 87.69 191 ASN A N 1
ATOM 1465 C CA . ASN A 1 191 ? -4.086 -3.942 11.157 1.00 87.69 191 ASN A CA 1
ATOM 1466 C C . ASN A 1 191 ? -3.349 -4.310 12.441 1.00 87.69 191 ASN A C 1
ATOM 1468 O O . ASN A 1 191 ? -2.339 -3.696 12.763 1.00 87.69 191 ASN A O 1
ATOM 1472 N N . VAL A 1 192 ? -3.848 -5.323 13.133 1.00 85.19 192 VAL A N 1
ATOM 1473 C CA . VAL A 1 192 ? -3.214 -5.939 14.296 1.00 85.19 192 VAL A CA 1
ATOM 1474 C C . VAL A 1 192 ? -2.686 -7.309 13.876 1.00 85.19 192 VAL A C 1
ATOM 1476 O O . VAL A 1 192 ? -3.442 -8.114 13.322 1.00 85.19 192 VAL A O 1
ATOM 1479 N N . ALA A 1 193 ? -1.401 -7.554 14.105 1.00 81.44 193 ALA A N 1
ATOM 1480 C CA . ALA A 1 193 ? -0.723 -8.818 13.844 1.00 81.44 193 ALA A CA 1
ATOM 1481 C C . ALA A 1 193 ? 0.151 -9.191 15.047 1.00 81.44 193 ALA A C 1
ATOM 1483 O O . ALA A 1 193 ? 0.703 -8.308 15.695 1.00 81.44 193 ALA A O 1
ATOM 1484 N N . ILE A 1 194 ? 0.262 -10.484 15.343 1.00 79.50 194 ILE A N 1
ATOM 1485 C CA . ILE A 1 194 ? 1.177 -11.012 16.359 1.00 79.50 194 ILE A CA 1
ATOM 1486 C C . ILE A 1 194 ? 2.209 -11.861 15.624 1.00 79.50 194 ILE A C 1
ATOM 1488 O O . ILE A 1 194 ? 1.836 -12.739 14.842 1.00 79.50 194 ILE A O 1
ATOM 1492 N N . ASP A 1 195 ? 3.488 -11.585 15.852 1.00 69.62 195 ASP A N 1
ATOM 1493 C CA . ASP A 1 195 ? 4.570 -12.365 15.262 1.00 69.62 195 ASP A CA 1
ATOM 1494 C C . ASP A 1 195 ? 4.614 -13.761 15.910 1.00 69.62 195 ASP A C 1
ATOM 1496 O O . ASP A 1 195 ? 4.565 -13.899 17.131 1.00 69.62 195 ASP A O 1
ATOM 1500 N N . ASN A 1 196 ? 4.698 -14.804 15.077 1.00 55.88 196 ASN A N 1
ATOM 1501 C CA . ASN A 1 196 ? 4.900 -16.206 15.475 1.00 55.88 196 ASN A CA 1
ATOM 1502 C C . ASN A 1 196 ? 3.847 -16.834 16.418 1.00 55.88 196 ASN A C 1
ATOM 1504 O O . ASN A 1 196 ? 4.119 -17.880 17.005 1.00 55.88 196 ASN A O 1
ATOM 1508 N N . ALA A 1 197 ? 2.635 -16.277 16.535 1.00 55.75 197 ALA A N 1
ATOM 1509 C CA . ALA A 1 197 ? 1.565 -16.899 17.322 1.00 55.75 197 ALA A CA 1
ATOM 1510 C C . ALA A 1 197 ? 0.166 -16.723 16.707 1.00 55.75 197 ALA A C 1
ATOM 1512 O O . ALA A 1 197 ? -0.299 -15.604 16.490 1.00 55.75 197 ALA A O 1
ATOM 1513 N N . GLU A 1 198 ? -0.569 -17.829 16.549 1.00 50.84 198 GLU A N 1
ATOM 1514 C CA . GLU A 1 198 ? -2.032 -17.842 16.375 1.00 50.84 198 GLU A CA 1
ATOM 1515 C C . GLU A 1 198 ? -2.735 -17.570 17.718 1.00 50.84 198 GLU A C 1
ATOM 1517 O O . GLU A 1 198 ? -3.561 -18.345 18.199 1.00 50.84 198 GLU A O 1
ATOM 1522 N N . LYS A 1 199 ? -2.403 -16.464 18.389 1.00 56.81 199 LYS A N 1
ATOM 1523 C CA . LYS A 1 199 ? -3.240 -16.002 19.501 1.00 56.81 199 LYS A CA 1
ATOM 1524 C C . LYS A 1 199 ? -4.493 -15.356 18.916 1.00 56.81 199 LYS A C 1
ATOM 1526 O O . LYS A 1 199 ? -4.407 -14.568 17.976 1.00 56.81 199 LYS A O 1
ATOM 1531 N N . ASN A 1 200 ? -5.654 -15.681 19.487 1.00 64.56 200 ASN A N 1
ATOM 1532 C CA . ASN A 1 200 ? -6.945 -15.082 19.143 1.00 64.56 200 ASN A CA 1
ATOM 1533 C C . ASN A 1 200 ? -6.925 -13.571 19.431 1.00 64.56 200 ASN A C 1
ATOM 1535 O O . ASN A 1 200 ? -7.339 -13.111 20.496 1.00 64.56 200 ASN A O 1
ATOM 1539 N N . ILE A 1 201 ? -6.444 -12.786 18.468 1.00 70.19 201 ILE A N 1
ATOM 1540 C CA . ILE A 1 201 ? -6.664 -11.345 18.425 1.00 70.19 201 ILE A CA 1
ATOM 1541 C C . ILE A 1 201 ? -8.179 -11.190 18.273 1.00 70.19 201 ILE A C 1
ATOM 1543 O O . ILE A 1 201 ? -8.745 -11.699 17.307 1.00 70.19 201 ILE A O 1
ATOM 1547 N N . GLY A 1 202 ? -8.846 -10.590 19.264 1.00 79.94 202 GLY A N 1
ATOM 1548 C CA . GLY A 1 202 ? -10.308 -10.605 19.375 1.00 79.94 202 GLY A CA 1
ATOM 1549 C C . GLY A 1 202 ? -11.053 -10.261 18.070 1.00 79.94 202 GLY A C 1
ATOM 1550 O O . GLY A 1 202 ? -10.502 -9.608 17.178 1.00 79.94 202 GLY A O 1
ATOM 1551 N N . PRO A 1 203 ? -12.340 -10.634 17.942 1.00 84.81 203 PRO A N 1
ATOM 1552 C CA . PRO A 1 203 ? -13.065 -10.626 16.663 1.00 84.81 203 PRO A CA 1
ATOM 1553 C C . PRO A 1 203 ? -13.085 -9.259 15.960 1.00 84.81 203 PRO A C 1
ATOM 1555 O O . PRO A 1 203 ? -13.076 -9.188 14.731 1.00 84.81 203 PRO A O 1
ATOM 1558 N N . ILE A 1 204 ? -13.061 -8.168 16.731 1.00 86.06 204 ILE A N 1
ATOM 1559 C CA . ILE A 1 204 ? -13.005 -6.790 16.223 1.00 86.06 204 ILE A CA 1
ATOM 1560 C C . ILE A 1 204 ? -11.675 -6.518 15.510 1.00 86.06 204 ILE A C 1
ATOM 1562 O O . ILE A 1 204 ? -11.662 -5.995 14.394 1.00 86.06 204 ILE A O 1
ATOM 1566 N N . ALA A 1 205 ? -10.561 -6.895 16.138 1.00 85.62 205 ALA A N 1
ATOM 1567 C CA . ALA A 1 205 ? -9.227 -6.704 15.588 1.00 85.62 205 ALA A CA 1
ATOM 1568 C C . ALA A 1 205 ? -9.010 -7.572 14.349 1.00 85.62 205 ALA A C 1
ATOM 1570 O O . ALA A 1 205 ? -8.526 -7.070 13.340 1.00 85.62 205 ALA A O 1
ATOM 1571 N N . LEU A 1 206 ? -9.473 -8.825 14.364 1.00 86.69 206 LEU A N 1
ATOM 1572 C CA . LEU A 1 206 ? -9.395 -9.706 13.198 1.00 86.69 206 LEU A CA 1
ATOM 1573 C C . LEU A 1 206 ? -10.204 -9.167 12.007 1.00 86.69 206 LEU A C 1
ATOM 1575 O O . LEU A 1 206 ? -9.701 -9.127 10.880 1.00 86.69 206 LEU A O 1
ATOM 1579 N N . ALA A 1 207 ? -11.434 -8.698 12.242 1.00 87.62 207 ALA A N 1
ATOM 1580 C CA . ALA A 1 207 ? -12.261 -8.095 11.198 1.00 87.62 207 ALA A CA 1
ATOM 1581 C C . ALA A 1 207 ? -11.626 -6.813 10.629 1.00 87.62 207 ALA A C 1
ATOM 1583 O O . ALA A 1 207 ? -11.602 -6.622 9.409 1.00 87.62 207 ALA A O 1
ATOM 1584 N N . SER A 1 208 ? -11.063 -5.966 11.496 1.00 89.75 208 SER A N 1
ATOM 1585 C CA . SER A 1 208 ? -10.344 -4.756 11.084 1.00 89.75 208 SER A CA 1
ATOM 1586 C C . SER A 1 208 ? -9.081 -5.083 10.282 1.00 89.75 208 SER A C 1
ATOM 1588 O O . SER A 1 208 ? -8.857 -4.497 9.218 1.00 89.75 208 SER A O 1
ATOM 1590 N N . SER A 1 209 ? -8.286 -6.059 10.730 1.00 88.94 209 SER A N 1
ATOM 1591 C CA . SER A 1 209 ? -7.089 -6.525 10.026 1.00 88.94 209 SER A CA 1
ATOM 1592 C C . SER A 1 209 ? -7.431 -7.075 8.648 1.00 88.94 209 SER A C 1
ATOM 1594 O O . SER A 1 209 ? -6.734 -6.770 7.683 1.00 88.94 209 SER A O 1
ATOM 1596 N N . LYS A 1 210 ? -8.535 -7.822 8.507 1.00 89.00 210 LYS A N 1
ATOM 1597 C CA . LYS A 1 210 ? -9.000 -8.323 7.205 1.00 89.00 210 LYS A CA 1
ATOM 1598 C C . LYS A 1 210 ? -9.356 -7.181 6.249 1.00 89.00 210 LYS A C 1
ATOM 1600 O O . LYS A 1 210 ? -8.903 -7.193 5.106 1.00 89.00 210 LYS A O 1
ATOM 1605 N N . ALA A 1 211 ? -10.118 -6.189 6.714 1.00 90.25 211 ALA A N 1
ATOM 1606 C CA . ALA A 1 211 ? -10.480 -5.022 5.907 1.00 90.25 211 ALA A CA 1
ATOM 1607 C C . ALA A 1 211 ? -9.237 -4.221 5.479 1.00 90.25 211 ALA A C 1
ATOM 1609 O O . ALA A 1 211 ? -9.087 -3.871 4.309 1.00 90.25 211 ALA A O 1
ATOM 1610 N N . THR A 1 212 ? -8.309 -3.998 6.412 1.00 89.00 212 THR A N 1
ATOM 1611 C CA . THR A 1 212 ? -7.051 -3.284 6.158 1.00 89.00 212 THR A CA 1
ATOM 1612 C C . THR A 1 212 ? -6.141 -4.052 5.207 1.00 89.00 212 THR A C 1
ATOM 1614 O O . THR A 1 212 ? -5.547 -3.457 4.313 1.00 89.00 212 THR A O 1
ATOM 1617 N N . ARG A 1 213 ? -6.043 -5.377 5.348 1.00 89.62 213 ARG A N 1
ATOM 1618 C CA . ARG A 1 213 ? -5.252 -6.220 4.447 1.00 89.62 213 ARG A CA 1
ATOM 1619 C C . ARG A 1 213 ? -5.790 -6.145 3.024 1.00 89.62 213 ARG A C 1
ATOM 1621 O O . ARG A 1 213 ? -5.005 -5.922 2.114 1.00 89.62 213 ARG A O 1
ATOM 1628 N N . LEU A 1 214 ? -7.106 -6.262 2.843 1.00 90.62 214 LEU A N 1
ATOM 1629 C CA . LEU A 1 214 ? -7.731 -6.168 1.523 1.00 90.62 214 LEU A CA 1
ATOM 1630 C C . LEU A 1 214 ? -7.485 -4.793 0.878 1.00 90.62 214 LEU A C 1
ATOM 1632 O O . LEU A 1 214 ? -7.052 -4.726 -0.270 1.00 90.62 214 LEU A O 1
ATOM 1636 N N . PHE A 1 215 ? -7.652 -3.719 1.659 1.00 91.12 215 PHE A N 1
ATOM 1637 C CA . PHE A 1 215 ? -7.332 -2.350 1.247 1.00 91.12 215 PHE A CA 1
ATOM 1638 C C . PHE A 1 215 ? -5.878 -2.214 0.764 1.00 91.12 215 PHE A C 1
ATOM 1640 O O . PHE A 1 215 ? -5.631 -1.758 -0.351 1.00 91.12 215 PHE A O 1
ATOM 1647 N N . LYS A 1 216 ? -4.908 -2.674 1.567 1.00 89.75 216 LYS A N 1
ATOM 1648 C CA . LYS A 1 216 ? -3.477 -2.618 1.222 1.00 89.75 216 LYS A CA 1
ATOM 1649 C C . LYS A 1 216 ? -3.132 -3.471 0.007 1.00 89.75 216 LYS A C 1
ATOM 1651 O O . LYS A 1 216 ? -2.353 -3.040 -0.836 1.00 89.75 216 LYS A O 1
ATOM 1656 N N . THR A 1 217 ? -3.680 -4.680 -0.076 1.00 88.06 217 THR A N 1
ATOM 1657 C CA . THR A 1 217 ? -3.430 -5.590 -1.196 1.00 88.06 217 THR A CA 1
ATOM 1658 C C . THR A 1 217 ? -3.913 -4.983 -2.508 1.00 88.06 217 THR A C 1
ATOM 1660 O O . THR A 1 217 ? -3.175 -5.041 -3.486 1.00 88.06 217 THR A O 1
ATOM 1663 N N . GLY A 1 218 ? -5.082 -4.333 -2.525 1.00 89.38 218 GLY A N 1
ATOM 1664 C CA . GLY A 1 218 ? -5.566 -3.618 -3.709 1.00 89.38 218 GLY A CA 1
ATOM 1665 C C . GLY A 1 218 ? -4.590 -2.538 -4.189 1.00 89.38 218 GLY A C 1
ATOM 1666 O O . GLY A 1 218 ? -4.235 -2.504 -5.366 1.00 89.38 218 GLY A O 1
ATOM 1667 N N . ILE A 1 219 ? -4.065 -1.725 -3.263 1.00 89.81 219 ILE A N 1
ATOM 1668 C CA . ILE A 1 219 ? -3.057 -0.695 -3.571 1.00 89.81 219 ILE A CA 1
ATOM 1669 C C . ILE A 1 219 ? -1.758 -1.313 -4.091 1.00 89.81 219 ILE A C 1
ATOM 1671 O O . ILE A 1 219 ? -1.209 -0.843 -5.084 1.00 89.81 219 ILE A O 1
ATOM 1675 N N . HIS A 1 220 ? -1.262 -2.379 -3.460 1.00 90.56 220 HIS A N 1
ATOM 1676 C CA . HIS A 1 220 ? -0.043 -3.047 -3.918 1.00 90.56 220 HIS A CA 1
ATOM 1677 C C . HIS A 1 220 ? -0.202 -3.671 -5.304 1.00 90.56 220 HIS A C 1
ATOM 1679 O O . HIS A 1 220 ? 0.723 -3.579 -6.104 1.00 90.56 220 HIS A O 1
ATOM 1685 N N . ILE A 1 221 ? -1.358 -4.267 -5.609 1.00 91.19 221 ILE A N 1
ATOM 1686 C CA . ILE A 1 221 ? -1.648 -4.811 -6.941 1.00 91.19 221 ILE A CA 1
ATOM 1687 C C . ILE A 1 221 ? -1.665 -3.687 -7.976 1.00 91.19 221 ILE A C 1
ATOM 1689 O O . ILE A 1 221 ? -1.032 -3.821 -9.021 1.00 91.19 221 ILE A O 1
ATOM 1693 N N . ALA A 1 222 ? -2.331 -2.567 -7.684 1.00 92.75 222 ALA A N 1
ATOM 1694 C CA . ALA A 1 222 ? -2.369 -1.416 -8.582 1.00 92.75 222 ALA A CA 1
ATOM 1695 C C . ALA A 1 222 ? -0.963 -0.840 -8.829 1.00 92.75 222 ALA A C 1
ATOM 1697 O O . ALA A 1 222 ? -0.578 -0.611 -9.975 1.00 92.75 222 ALA A O 1
ATOM 1698 N N . LEU A 1 223 ? -0.161 -0.685 -7.771 1.00 90.50 223 LEU A N 1
ATOM 1699 C CA . LEU A 1 223 ? 1.211 -0.186 -7.861 1.00 90.50 223 LEU A CA 1
ATOM 1700 C C . LEU A 1 223 ? 2.134 -1.146 -8.620 1.00 90.50 223 LEU A C 1
ATOM 1702 O O . LEU A 1 223 ? 2.931 -0.705 -9.448 1.00 90.50 223 LEU A O 1
ATOM 1706 N N . LEU A 1 224 ? 2.015 -2.452 -8.371 1.00 92.06 224 LEU A N 1
ATOM 1707 C CA . LEU A 1 224 ? 2.762 -3.481 -9.090 1.00 92.06 224 LEU A CA 1
ATOM 1708 C C . LEU A 1 224 ? 2.402 -3.468 -10.576 1.00 92.06 224 LEU A C 1
ATOM 1710 O O . LEU A 1 224 ? 3.293 -3.439 -11.418 1.00 92.06 224 LEU A O 1
ATOM 1714 N N . THR A 1 225 ? 1.108 -3.428 -10.892 1.00 93.81 225 THR A N 1
ATOM 1715 C CA . THR A 1 225 ? 0.607 -3.394 -12.271 1.00 93.81 225 THR A CA 1
ATOM 1716 C C . THR A 1 225 ? 1.126 -2.163 -13.011 1.00 93.81 225 THR A C 1
ATOM 1718 O O . THR A 1 225 ? 1.665 -2.294 -14.106 1.00 93.81 225 THR A O 1
ATOM 1721 N N . ALA A 1 226 ? 1.046 -0.981 -12.392 1.00 92.06 226 ALA A N 1
ATOM 1722 C CA . ALA A 1 226 ? 1.573 0.256 -12.964 1.00 92.06 226 ALA A CA 1
ATOM 1723 C C . ALA A 1 226 ? 3.099 0.217 -13.144 1.00 92.06 226 ALA A C 1
ATOM 1725 O O . ALA A 1 226 ? 3.618 0.683 -14.155 1.00 92.06 226 ALA A O 1
ATOM 1726 N N . THR A 1 227 ? 3.823 -0.378 -12.193 1.00 90.88 227 THR A N 1
ATOM 1727 C CA . THR A 1 227 ? 5.282 -0.527 -12.284 1.00 90.88 227 THR A CA 1
ATOM 1728 C C . THR A 1 227 ? 5.674 -1.460 -13.425 1.00 90.88 227 THR A C 1
ATOM 1730 O O . THR A 1 227 ? 6.561 -1.128 -14.203 1.00 90.88 227 THR A O 1
ATOM 1733 N N . LEU A 1 228 ? 5.002 -2.606 -13.555 1.00 92.38 228 LEU A N 1
ATOM 1734 C CA . LEU A 1 228 ? 5.243 -3.550 -14.646 1.00 92.38 228 LEU A CA 1
ATOM 1735 C C . LEU A 1 228 ? 4.920 -2.929 -16.006 1.00 92.38 228 LEU A C 1
ATOM 1737 O O . LEU A 1 228 ? 5.701 -3.091 -16.940 1.00 92.38 228 LEU A O 1
ATOM 1741 N N . PHE A 1 229 ? 3.814 -2.186 -16.099 1.00 92.69 229 PHE A N 1
ATOM 1742 C CA . PHE A 1 229 ? 3.455 -1.458 -17.312 1.00 92.69 229 PHE A CA 1
ATOM 1743 C C . PHE A 1 229 ? 4.540 -0.448 -17.699 1.00 92.69 229 PHE A C 1
ATOM 1745 O O . PHE A 1 229 ? 4.994 -0.460 -18.838 1.00 92.69 229 PHE A O 1
ATOM 1752 N N . LEU A 1 230 ? 5.033 0.352 -16.746 1.00 90.19 230 LEU A N 1
ATOM 1753 C CA . LEU A 1 230 ? 6.098 1.320 -17.010 1.00 90.19 230 LEU A CA 1
ATOM 1754 C C . LEU A 1 230 ? 7.408 0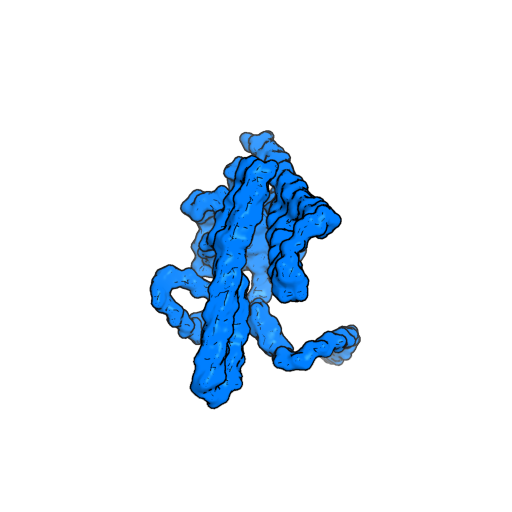.647 -17.440 1.00 90.19 230 LEU A C 1
ATOM 1756 O O . LEU A 1 230 ? 8.051 1.100 -18.381 1.00 90.19 230 LEU A O 1
ATOM 1760 N N . VAL A 1 231 ? 7.825 -0.427 -16.761 1.00 90.12 231 VAL A N 1
ATOM 1761 C CA . VAL A 1 231 ? 9.042 -1.170 -17.132 1.00 90.12 231 VAL A CA 1
ATOM 1762 C C . VAL A 1 231 ? 8.923 -1.707 -18.556 1.00 90.12 231 VAL A C 1
ATOM 1764 O O . VAL A 1 231 ? 9.869 -1.599 -19.337 1.00 90.12 231 VAL A O 1
ATOM 1767 N N . LEU A 1 232 ? 7.754 -2.244 -18.909 1.00 90.12 232 LEU A N 1
ATOM 1768 C CA . LEU A 1 232 ? 7.470 -2.723 -20.255 1.00 90.12 232 LEU A CA 1
ATOM 1769 C C . LEU A 1 232 ? 7.497 -1.573 -21.270 1.00 90.12 232 LEU A C 1
ATOM 1771 O O . LEU A 1 232 ? 8.145 -1.699 -22.303 1.00 90.12 232 LEU A O 1
ATOM 1775 N N . GLU A 1 233 ? 6.871 -0.438 -20.966 1.00 89.06 233 GLU A N 1
ATOM 1776 C CA . GLU A 1 233 ? 6.860 0.748 -21.826 1.00 89.06 233 GLU A CA 1
ATOM 1777 C C . GLU A 1 233 ? 8.278 1.271 -22.096 1.00 89.06 233 GLU A C 1
ATOM 1779 O O . GLU A 1 233 ? 8.643 1.519 -23.246 1.00 89.06 233 GLU A O 1
ATOM 1784 N N . VAL A 1 234 ? 9.113 1.349 -21.057 1.00 87.75 234 VAL A N 1
ATOM 1785 C CA . VAL A 1 234 ? 10.527 1.723 -21.174 1.00 87.75 234 VAL A CA 1
ATOM 1786 C C . VAL A 1 234 ? 11.287 0.711 -22.036 1.00 87.75 234 VAL A C 1
ATOM 1788 O O . VAL A 1 234 ? 12.005 1.110 -22.952 1.00 87.75 234 VAL A O 1
ATOM 1791 N N . ALA A 1 235 ? 11.106 -0.593 -21.809 1.00 87.94 235 ALA A N 1
ATOM 1792 C CA . ALA A 1 235 ? 11.764 -1.636 -22.597 1.00 87.94 235 ALA A CA 1
ATOM 1793 C C . ALA A 1 235 ? 11.372 -1.577 -24.085 1.00 87.94 235 ALA A C 1
ATOM 1795 O O . ALA A 1 235 ? 12.247 -1.595 -24.951 1.00 87.94 235 ALA A O 1
ATOM 1796 N N . PHE A 1 236 ? 10.080 -1.433 -24.393 1.00 86.88 236 PHE A N 1
ATOM 1797 C CA . PHE A 1 236 ? 9.595 -1.250 -25.766 1.00 86.88 236 PHE A CA 1
ATOM 1798 C C . PHE A 1 236 ? 10.162 0.021 -26.400 1.00 86.88 236 PHE A C 1
ATOM 1800 O O . PHE A 1 236 ? 10.598 -0.004 -27.555 1.00 86.88 236 PHE A O 1
ATOM 1807 N N . ARG A 1 237 ? 10.239 1.115 -25.634 1.00 87.75 237 ARG A N 1
ATOM 1808 C CA . ARG A 1 237 ? 10.799 2.376 -26.117 1.00 87.75 237 ARG A CA 1
ATOM 1809 C C . ARG A 1 237 ? 12.276 2.258 -26.478 1.00 87.75 237 ARG A C 1
ATOM 1811 O O . ARG A 1 237 ? 12.688 2.880 -27.459 1.00 87.75 237 ARG A O 1
ATOM 1818 N N . PHE A 1 238 ? 13.049 1.488 -25.714 1.00 89.50 238 PHE A N 1
ATOM 1819 C CA . PHE A 1 238 ? 14.466 1.236 -25.986 1.00 89.50 238 PHE A CA 1
ATOM 1820 C C . PHE A 1 238 ? 14.685 0.251 -27.140 1.00 89.50 238 PHE A C 1
ATOM 1822 O O . PHE A 1 238 ? 15.546 0.498 -27.979 1.00 89.50 238 PHE A O 1
ATOM 1829 N N . LEU A 1 239 ? 13.917 -0.840 -27.205 1.00 90.12 239 LEU A N 1
ATOM 1830 C CA . LEU A 1 239 ? 14.142 -1.918 -28.177 1.00 90.12 239 LEU A CA 1
ATOM 1831 C C . LEU A 1 239 ? 13.527 -1.640 -29.553 1.00 90.12 239 LEU A C 1
ATOM 1833 O O . LEU A 1 239 ? 14.130 -1.966 -30.570 1.00 90.12 239 LEU A O 1
ATOM 1837 N N . ALA A 1 240 ? 12.334 -1.048 -29.593 1.00 86.56 240 ALA A N 1
ATOM 1838 C CA . ALA A 1 240 ? 11.564 -0.857 -30.822 1.00 86.56 240 ALA A CA 1
ATOM 1839 C C . ALA A 1 240 ? 11.432 0.617 -31.238 1.00 86.56 240 ALA A C 1
ATOM 1841 O O . ALA A 1 240 ? 10.836 0.907 -32.271 1.00 86.56 240 ALA A O 1
ATOM 1842 N N . ALA A 1 241 ? 11.944 1.560 -30.433 1.00 85.88 241 ALA A N 1
ATOM 1843 C CA . ALA A 1 241 ? 11.754 3.006 -30.606 1.00 85.88 241 ALA A CA 1
ATOM 1844 C C . ALA A 1 241 ? 10.278 3.453 -30.710 1.00 85.88 241 ALA A C 1
ATOM 1846 O O . ALA A 1 241 ? 9.991 4.571 -31.140 1.00 85.88 241 ALA A O 1
ATOM 1847 N N . GLN A 1 242 ? 9.350 2.600 -30.274 1.00 83.12 242 GLN A N 1
ATOM 1848 C CA . GLN A 1 242 ? 7.905 2.803 -30.311 1.00 83.12 242 GLN A CA 1
ATOM 1849 C C . GLN A 1 242 ? 7.331 2.762 -28.894 1.00 83.12 242 GLN A C 1
ATOM 1851 O O . GLN A 1 242 ? 7.922 2.187 -27.981 1.00 83.12 242 GLN A O 1
ATOM 1856 N N . TRP A 1 243 ? 6.173 3.390 -28.712 1.00 77.62 243 TRP A N 1
ATOM 1857 C CA . TRP A 1 243 ? 5.425 3.335 -27.460 1.00 77.62 243 TRP A CA 1
ATOM 1858 C C . TRP A 1 243 ? 4.536 2.091 -27.420 1.00 77.62 243 TRP A C 1
ATOM 1860 O O . TRP A 1 243 ? 3.960 1.710 -28.440 1.00 77.62 243 TRP A O 1
ATOM 1870 N N . ALA A 1 244 ? 4.373 1.492 -26.239 1.00 74.69 244 ALA A N 1
ATOM 1871 C CA . ALA A 1 244 ? 3.527 0.316 -26.026 1.00 74.69 244 ALA A CA 1
ATOM 1872 C C . ALA A 1 244 ? 2.025 0.677 -25.958 1.00 74.69 244 ALA A C 1
ATOM 1874 O O . ALA A 1 244 ? 1.328 0.320 -25.011 1.00 74.69 244 ALA A O 1
ATOM 1875 N N . PHE A 1 245 ? 1.514 1.387 -26.970 1.00 77.81 245 PHE A N 1
ATOM 1876 C CA . PHE A 1 245 ? 0.094 1.751 -27.095 1.00 77.81 245 PHE A CA 1
ATOM 1877 C C . PHE A 1 245 ? -0.747 0.681 -27.799 1.00 77.81 245 PHE A C 1
ATOM 1879 O O . PHE A 1 245 ? -1.820 0.977 -28.327 1.00 77.81 245 PHE A O 1
ATOM 1886 N N . ASP A 1 246 ? -0.277 -0.566 -27.822 1.00 85.75 246 ASP A N 1
ATOM 1887 C CA . ASP A 1 246 ? -1.105 -1.668 -28.293 1.00 85.75 246 ASP A CA 1
ATOM 1888 C C . ASP A 1 246 ? -2.352 -1.766 -27.403 1.00 85.75 246 ASP A C 1
ATOM 1890 O O . ASP A 1 246 ? -2.263 -1.872 -26.173 1.00 85.75 246 ASP A O 1
ATOM 1894 N N . ALA A 1 247 ? -3.523 -1.717 -28.038 1.00 86.88 247 ALA A N 1
ATOM 1895 C CA . ALA A 1 247 ? -4.808 -1.756 -27.360 1.00 86.88 247 ALA A CA 1
ATOM 1896 C C . ALA A 1 247 ? -4.945 -2.987 -26.451 1.00 86.88 247 ALA A C 1
ATOM 1898 O O . ALA A 1 247 ? -5.536 -2.880 -25.379 1.00 86.88 247 ALA A O 1
ATOM 1899 N N . MET A 1 248 ? -4.366 -4.133 -26.827 1.00 88.81 248 MET A N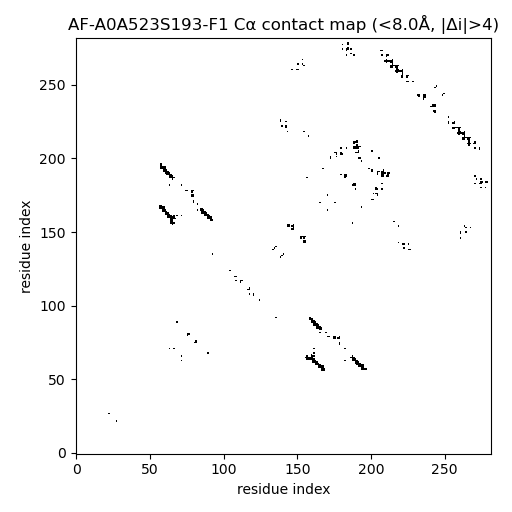 1
ATOM 1900 C CA . MET A 1 248 ? -4.405 -5.346 -26.009 1.00 88.81 248 MET A CA 1
ATOM 1901 C C . MET A 1 248 ? -3.574 -5.209 -24.734 1.00 88.81 248 MET A C 1
ATOM 1903 O O . MET A 1 248 ? -4.031 -5.605 -23.661 1.00 88.81 248 MET A O 1
ATOM 1907 N N . ILE A 1 249 ? -2.383 -4.611 -24.825 1.00 88.38 249 ILE A N 1
ATOM 1908 C CA . ILE A 1 249 ? -1.517 -4.375 -23.662 1.00 88.38 249 ILE A CA 1
ATOM 1909 C C . ILE A 1 249 ? -2.220 -3.412 -22.702 1.00 88.38 249 ILE A C 1
ATOM 1911 O O . ILE A 1 249 ? -2.375 -3.721 -21.519 1.00 88.38 249 ILE A O 1
ATOM 1915 N N . LEU A 1 250 ? -2.725 -2.288 -23.217 1.00 90.62 250 LEU A N 1
ATOM 1916 C CA . LEU A 1 250 ? -3.469 -1.311 -22.421 1.00 90.62 250 LEU A CA 1
ATOM 1917 C C . LEU A 1 250 ? -4.700 -1.929 -21.751 1.00 90.62 250 LEU A C 1
ATOM 1919 O O . LEU A 1 250 ? -4.967 -1.651 -20.584 1.00 90.62 250 LEU A O 1
ATOM 1923 N N . LEU A 1 251 ? -5.430 -2.793 -22.458 1.00 93.69 251 LEU A N 1
ATOM 1924 C CA . LEU A 1 251 ? -6.622 -3.447 -21.928 1.00 93.69 251 LEU A CA 1
ATOM 1925 C C . LEU A 1 251 ? -6.272 -4.425 -20.799 1.00 93.69 251 LEU A C 1
ATOM 1927 O O . LEU A 1 251 ? -6.917 -4.388 -19.753 1.00 93.69 251 LEU A O 1
ATOM 1931 N N . VAL A 1 252 ? -5.241 -5.259 -20.963 1.00 93.81 252 VAL A N 1
ATOM 1932 C CA . VAL A 1 252 ? -4.817 -6.228 -19.936 1.00 93.81 252 VAL A CA 1
ATOM 1933 C C . VAL A 1 252 ? -4.325 -5.519 -18.673 1.00 93.81 252 VAL A C 1
ATOM 1935 O O . VAL A 1 252 ? -4.798 -5.820 -17.573 1.00 93.81 252 VAL A O 1
ATOM 1938 N N . PHE A 1 253 ? -3.417 -4.548 -18.812 1.00 94.56 253 PHE A N 1
ATOM 1939 C CA . PHE A 1 253 ? -2.904 -3.791 -17.667 1.00 94.56 253 PHE A CA 1
ATOM 1940 C C . PHE A 1 253 ? -3.985 -2.903 -17.039 1.00 94.56 253 PHE A C 1
ATOM 1942 O O . PHE A 1 253 ? -4.060 -2.809 -15.814 1.00 94.56 253 PHE A O 1
ATOM 1949 N N . GLY A 1 254 ? -4.871 -2.318 -17.849 1.00 93.62 254 GLY A N 1
ATOM 1950 C CA . GLY A 1 254 ? -6.017 -1.542 -17.379 1.00 93.62 254 GLY A CA 1
ATOM 1951 C C . GLY A 1 254 ? -6.979 -2.375 -16.531 1.00 93.62 254 GLY A C 1
ATOM 1952 O O . GLY A 1 254 ? -7.352 -1.953 -15.437 1.00 93.62 254 GLY A O 1
ATOM 1953 N N . TRP A 1 255 ? -7.320 -3.590 -16.972 1.00 96.00 255 TRP A N 1
ATOM 1954 C CA . TRP A 1 255 ? -8.155 -4.511 -16.193 1.00 96.00 255 TRP A CA 1
ATOM 1955 C C . TRP A 1 255 ? -7.488 -4.959 -14.892 1.00 96.00 255 TRP A C 1
ATOM 1957 O O . TRP A 1 255 ? -8.138 -4.964 -13.846 1.00 96.00 255 TRP A O 1
ATOM 1967 N N . ALA A 1 256 ? -6.195 -5.293 -14.925 1.00 95.75 256 ALA A N 1
ATOM 1968 C CA . ALA A 1 256 ? -5.446 -5.655 -13.721 1.00 95.75 256 ALA A CA 1
ATOM 1969 C C . ALA A 1 256 ? -5.379 -4.489 -12.714 1.00 95.75 256 ALA A C 1
ATOM 1971 O O . ALA A 1 256 ? -5.558 -4.687 -11.509 1.00 95.75 256 ALA A O 1
ATOM 1972 N N . PHE A 1 257 ? -5.203 -3.259 -13.203 1.00 95.19 257 PHE A N 1
ATOM 1973 C CA . PHE A 1 257 ? -5.216 -2.058 -12.372 1.00 95.19 257 PHE A CA 1
ATOM 1974 C C . PHE A 1 257 ? -6.599 -1.820 -11.755 1.00 95.19 257 PHE A C 1
ATOM 1976 O O . PHE A 1 257 ? -6.713 -1.593 -10.549 1.00 95.19 257 PHE A O 1
ATOM 1983 N N . PHE A 1 258 ? -7.659 -1.946 -12.559 1.00 95.62 258 PHE A N 1
ATOM 1984 C CA . PHE A 1 258 ? -9.040 -1.811 -12.101 1.00 95.62 258 PHE A CA 1
ATOM 1985 C C . PHE A 1 258 ? -9.408 -2.865 -11.051 1.00 95.62 258 PHE A C 1
ATOM 1987 O O . PHE A 1 258 ? -10.054 -2.551 -10.052 1.00 95.62 258 PHE A O 1
ATOM 1994 N N . PHE A 1 259 ? -8.934 -4.102 -11.213 1.00 95.88 259 PHE A N 1
ATOM 1995 C CA . PHE A 1 259 ? -9.079 -5.146 -10.201 1.00 95.88 259 PHE A CA 1
ATOM 1996 C C . PHE A 1 259 ? -8.433 -4.749 -8.862 1.00 95.88 259 PHE A C 1
ATOM 1998 O O . PHE A 1 259 ? -9.023 -4.961 -7.801 1.00 95.88 259 PHE A O 1
ATOM 2005 N N . GLY A 1 260 ? -7.264 -4.098 -8.897 1.00 93.81 260 GLY A N 1
ATOM 2006 C CA . GLY A 1 260 ? -6.632 -3.513 -7.711 1.00 93.81 260 GLY A CA 1
ATOM 2007 C C . GLY A 1 260 ? -7.508 -2.460 -7.017 1.00 93.81 260 GLY A C 1
ATOM 2008 O O . GLY A 1 260 ? -7.662 -2.504 -5.793 1.00 93.81 260 GLY A O 1
ATOM 2009 N N . ILE A 1 261 ? -8.138 -1.561 -7.786 1.00 94.81 261 ILE A N 1
ATOM 2010 C CA . ILE A 1 261 ? -9.093 -0.565 -7.260 1.00 94.81 261 ILE A CA 1
ATOM 2011 C C . ILE A 1 261 ? -10.295 -1.262 -6.611 1.00 94.81 261 ILE A C 1
ATOM 2013 O O . ILE A 1 261 ? -10.621 -0.971 -5.462 1.00 94.81 261 ILE A O 1
ATOM 2017 N N . ALA A 1 262 ? -10.907 -2.230 -7.297 1.00 95.31 262 ALA A N 1
ATOM 2018 C CA . ALA A 1 262 ? -12.077 -2.947 -6.793 1.00 95.31 262 ALA A CA 1
ATOM 2019 C C . ALA A 1 262 ? -11.790 -3.685 -5.471 1.00 95.31 262 ALA A C 1
ATOM 2021 O O . ALA A 1 262 ? -12.603 -3.653 -4.544 1.00 95.31 262 ALA A O 1
ATOM 2022 N N . LEU A 1 263 ? -10.614 -4.315 -5.343 1.00 95.25 263 LEU A N 1
ATOM 2023 C CA . LEU A 1 263 ? -10.183 -4.932 -4.084 1.00 95.25 263 LEU A CA 1
ATOM 2024 C C . LEU A 1 263 ? -10.000 -3.898 -2.970 1.00 95.25 263 LEU A C 1
ATOM 2026 O O . LEU A 1 263 ? -10.441 -4.123 -1.839 1.00 95.25 263 LEU A O 1
ATOM 2030 N N . MET A 1 264 ? -9.373 -2.763 -3.283 1.00 94.25 264 MET A N 1
ATOM 2031 C CA . MET A 1 264 ? -9.185 -1.682 -2.321 1.00 94.25 264 MET A CA 1
ATOM 2032 C C . MET A 1 264 ? -10.536 -1.169 -1.800 1.00 94.25 264 MET A C 1
ATOM 2034 O O . MET A 1 264 ? -10.726 -1.078 -0.582 1.00 94.25 264 MET A O 1
ATOM 2038 N N . ASP A 1 265 ? -11.483 -0.905 -2.701 1.00 93.94 265 ASP A N 1
ATOM 2039 C CA . ASP A 1 265 ? -12.839 -0.456 -2.372 1.00 93.94 265 ASP A CA 1
ATOM 2040 C C . ASP A 1 265 ? -13.603 -1.504 -1.556 1.00 93.94 265 ASP A C 1
ATOM 2042 O O . ASP A 1 265 ? -14.276 -1.164 -0.581 1.00 93.94 265 ASP A O 1
ATOM 2046 N N . GLY A 1 266 ? -13.418 -2.794 -1.852 1.00 93.88 266 GLY A N 1
ATOM 2047 C CA . GLY A 1 266 ? -13.909 -3.881 -1.005 1.00 93.88 266 GLY A CA 1
ATOM 2048 C C . GLY A 1 266 ? -13.417 -3.759 0.444 1.00 93.88 266 GLY A C 1
ATOM 2049 O O . GLY A 1 266 ? -14.196 -3.915 1.388 1.00 93.88 266 GLY A O 1
ATOM 2050 N N . GLY A 1 267 ? -12.146 -3.398 0.643 1.00 92.19 267 GLY A N 1
ATOM 2051 C CA . GLY A 1 267 ? -11.586 -3.106 1.966 1.00 92.19 267 GLY A CA 1
ATOM 2052 C C . GLY A 1 267 ? -12.254 -1.904 2.645 1.00 92.19 267 GLY A C 1
ATOM 2053 O O . GLY A 1 267 ? -12.574 -1.963 3.837 1.00 92.19 267 GLY A O 1
ATOM 2054 N N . VAL A 1 268 ? -12.528 -0.834 1.889 1.00 93.31 268 VAL A N 1
ATOM 2055 C CA . VAL A 1 268 ? -13.246 0.361 2.371 1.00 93.31 268 VAL A CA 1
ATOM 2056 C C . VAL A 1 268 ? -14.656 0.001 2.844 1.00 93.31 268 VAL A C 1
ATOM 2058 O O . VAL A 1 268 ? -15.057 0.416 3.937 1.00 93.31 268 VAL A O 1
ATOM 2061 N N . VAL A 1 269 ? -15.389 -0.796 2.063 1.00 94.25 269 VAL A N 1
ATOM 2062 C CA . VAL A 1 269 ? -16.754 -1.240 2.379 1.00 94.25 269 VAL A CA 1
ATOM 2063 C C . VAL A 1 269 ? -16.770 -2.111 3.633 1.00 94.25 269 VAL A C 1
ATOM 2065 O O . VAL A 1 269 ? -17.570 -1.864 4.537 1.00 94.25 269 VAL A O 1
ATOM 2068 N N . LEU A 1 270 ? -15.861 -3.085 3.743 1.00 93.06 270 LEU A N 1
ATOM 2069 C CA . LEU A 1 270 ? -15.756 -3.939 4.931 1.00 93.06 270 LEU A CA 1
ATOM 2070 C C . LEU A 1 270 ? -15.478 -3.120 6.196 1.00 93.06 270 LEU A C 1
ATOM 2072 O O . LEU A 1 270 ? -16.123 -3.326 7.227 1.00 93.06 270 LEU A O 1
ATOM 2076 N N . ARG A 1 271 ? -14.567 -2.144 6.110 1.00 93.75 271 ARG A N 1
ATOM 2077 C CA . ARG A 1 271 ? -14.280 -1.221 7.215 1.00 93.75 271 ARG A CA 1
ATOM 2078 C C . ARG A 1 271 ? -15.512 -0.390 7.582 1.00 93.75 271 ARG A C 1
ATOM 2080 O O . ARG A 1 271 ? -15.802 -0.226 8.764 1.00 93.75 271 ARG A O 1
ATOM 2087 N N . TYR A 1 272 ? -16.242 0.129 6.594 1.00 92.88 272 TYR A N 1
ATOM 2088 C CA . TYR A 1 272 ? -17.463 0.903 6.829 1.00 92.88 272 TYR A CA 1
ATOM 2089 C C . TYR A 1 272 ? -18.544 0.071 7.536 1.00 92.88 272 TYR A C 1
ATOM 2091 O O . TYR A 1 272 ? -19.122 0.521 8.525 1.00 92.88 272 TYR A O 1
ATOM 2099 N N . GLN A 1 273 ? -18.767 -1.171 7.098 1.00 92.69 273 GLN A N 1
ATOM 2100 C CA . GLN A 1 273 ? -19.707 -2.085 7.752 1.00 92.69 273 GLN A CA 1
ATOM 2101 C C . GLN A 1 273 ? -19.297 -2.398 9.196 1.00 92.69 273 GLN A C 1
ATOM 2103 O O . GLN A 1 273 ? -20.146 -2.404 10.087 1.00 92.69 273 GLN A O 1
ATOM 2108 N N . LEU A 1 274 ? -18.003 -2.627 9.442 1.00 91.25 274 LEU A N 1
ATOM 2109 C CA . LEU A 1 274 ? -17.476 -2.858 10.787 1.00 91.25 274 LEU A CA 1
ATOM 2110 C C . LEU A 1 274 ? -17.680 -1.632 11.686 1.00 91.25 274 LEU A C 1
ATOM 2112 O O . LEU A 1 274 ? -18.191 -1.761 12.794 1.00 91.25 274 LEU A O 1
ATOM 2116 N N . SER A 1 275 ? -17.352 -0.442 11.183 1.00 91.50 275 SER A N 1
ATOM 2117 C CA . SER A 1 275 ? -17.568 0.832 11.876 1.00 91.50 275 SER A CA 1
ATOM 2118 C C . SER A 1 275 ? -19.039 1.029 12.261 1.00 91.50 275 SER A C 1
ATOM 2120 O O . SER A 1 275 ? -19.328 1.329 13.418 1.00 91.50 275 SER A O 1
ATOM 2122 N N . LYS A 1 276 ? -19.977 0.756 11.341 1.00 91.31 276 LYS A N 1
ATOM 2123 C CA . LYS A 1 276 ? -21.422 0.839 11.606 1.00 91.31 276 LYS A CA 1
ATOM 2124 C C . LYS A 1 276 ? -21.877 -0.147 12.689 1.00 91.31 276 LYS A C 1
ATOM 2126 O O . LYS A 1 276 ? -22.631 0.232 13.579 1.00 91.31 276 LYS A O 1
ATOM 2131 N N . LYS A 1 277 ? -21.398 -1.397 12.651 1.00 89.75 277 LYS A N 1
ATOM 2132 C CA . LYS A 1 277 ? -21.712 -2.405 13.683 1.00 89.75 277 LYS A CA 1
ATOM 2133 C C . LYS A 1 277 ? -21.220 -1.982 15.068 1.00 89.75 277 LYS A C 1
ATOM 2135 O O . LYS A 1 277 ? -21.949 -2.142 16.037 1.00 89.75 277 LYS A O 1
ATOM 2140 N N . LEU A 1 278 ? -20.012 -1.427 15.150 1.00 88.12 278 LEU A N 1
ATOM 2141 C CA . LEU A 1 278 ? -19.404 -0.992 16.411 1.00 88.12 278 LEU A CA 1
ATOM 2142 C C . LEU A 1 278 ? -20.054 0.276 16.979 1.00 88.12 278 LEU A C 1
ATOM 2144 O O . LEU A 1 278 ? -20.164 0.403 18.197 1.00 88.12 278 LEU A O 1
ATOM 2148 N N . SER A 1 279 ? -20.491 1.193 16.111 1.00 85.75 279 SER A N 1
ATOM 2149 C CA . SER A 1 279 ? -21.207 2.406 16.520 1.00 85.75 279 SER A CA 1
ATOM 2150 C C . SER A 1 279 ? -22.575 2.091 17.123 1.00 85.75 279 SER A C 1
ATOM 2152 O O . SER A 1 279 ? -22.976 2.767 18.055 1.00 85.75 279 SER A O 1
ATOM 2154 N N . ASN A 1 280 ? -23.266 1.058 16.632 1.00 79.69 280 ASN A N 1
ATOM 2155 C CA . ASN A 1 280 ? -24.584 0.653 17.139 1.00 79.69 280 ASN A CA 1
ATOM 2156 C C . ASN A 1 280 ? -24.531 -0.126 18.470 1.00 79.69 280 ASN A C 1
ATOM 2158 O O . ASN A 1 280 ? -25.573 -0.440 19.031 1.00 79.69 280 ASN A O 1
ATOM 2162 N N . GLN A 1 281 ? -23.337 -0.499 18.938 1.00 67.56 281 GLN A N 1
ATOM 2163 C CA . GLN A 1 281 ? -23.113 -1.201 20.211 1.00 67.56 281 GLN A CA 1
ATOM 2164 C C . GLN A 1 281 ? -22.690 -0.258 21.349 1.00 67.56 281 GLN A C 1
ATOM 2166 O O . GLN A 1 281 ? -22.226 -0.727 22.387 1.00 67.56 281 GLN A O 1
ATOM 2171 N N . THR A 1 282 ? -22.754 1.053 21.122 1.00 54.12 282 THR A N 1
ATOM 2172 C CA . THR A 1 282 ? -22.390 2.099 22.086 1.00 54.12 282 THR A CA 1
ATOM 2173 C C . THR A 1 282 ? -23.638 2.911 22.382 1.00 54.12 282 THR A C 1
ATOM 2175 O O . THR A 1 282 ? -23.826 3.255 23.564 1.00 54.12 282 THR A O 1
#

Foldseek 3Di:
DDDDDDDDDDDDDDDDDDDDPDDPPVNVVVVVPDDDDDDPDDDPDPPPDDDPDVPPFKKKKKKKFQDDPVVLVVLCCVQWNDDPQKDKDKALFDVVVVVVLVVVVVVVCVPDPDPVSNVVSVVVSVVVVVVVCCLGPPLLVVLLVVLCVVQVHPSVRRSIMMMIMDGPVSGDLVSVLVSLLVRLLVLMQMAIDIPPDPDCSDPLNVLSNVLNVLLVQLSVQLSVLSVVQVVVQVVCCVPVVDGPVDVVSCVVSVVSNVSSSVSNSSSSVSSVVSSVVSVVVD

Nearest PDB structures (foldseek):
  5l0c-assembly1_C-2  TM=5.307E-01  e=5.085E+00  Homo sapiens
  6akx-assembly1_A  TM=4.792E-01  e=8.703E+00  Homo sapiens

Solvent-accessible surface area (backbone atoms only — not comparable to full-atom values): 16283 Å² total; per-residue (Å²): 131,87,81,90,87,85,88,85,86,85,82,86,78,83,82,79,87,75,92,65,90,86,70,61,73,66,56,64,53,52,74,75,70,73,88,81,86,85,71,93,61,103,66,93,76,85,72,95,77,74,80,85,67,90,66,90,65,43,36,33,36,40,36,38,26,48,56,57,69,68,66,48,50,56,46,43,45,74,47,64,49,80,51,97,78,46,50,74,49,74,43,74,62,76,62,70,60,57,52,55,52,52,56,62,44,56,66,50,60,74,70,45,90,43,75,70,52,47,54,53,52,50,53,53,47,53,50,52,50,50,53,49,49,45,43,58,62,49,52,50,45,51,51,39,50,54,46,14,68,78,57,78,47,56,48,59,27,66,48,30,34,39,37,37,39,33,58,45,92,77,49,61,68,66,34,53,42,50,43,42,50,54,41,32,60,71,73,30,40,38,34,62,48,53,50,98,49,95,64,84,61,54,73,68,36,48,54,34,20,52,17,32,48,36,27,50,49,9,51,50,43,27,51,49,42,53,49,52,50,48,54,49,33,52,50,36,36,71,76,68,73,39,75,67,74,50,66,68,58,49,50,54,49,49,51,52,29,49,50,11,50,53,37,21,50,50,11,51,52,47,43,50,54,50,24,54,58,55,60,74,74,111

Radius of gyration: 23.53 Å; Cα contacts (8 Å, |Δi|>4): 285; chains: 1; bounding box: 65×62×74 Å